Protein AF-A0A5B0RLS2-F1 (afdb_monomer_lite)

Radius of gyration: 31.93 Å; chains: 1; bounding box: 63×78×79 Å

Structure (mmCIF, N/CA/C/O backbone):
data_AF-A0A5B0RLS2-F1
#
_entry.id   AF-A0A5B0RLS2-F1
#
loop_
_atom_site.group_PDB
_atom_site.id
_atom_site.type_symbol
_atom_site.label_atom_id
_atom_site.label_alt_id
_atom_site.label_comp_id
_atom_site.label_asym_id
_atom_site.label_entity_id
_atom_site.label_seq_id
_atom_site.pdbx_PDB_ins_code
_atom_site.Cartn_x
_atom_site.Cartn_y
_atom_site.Cartn_z
_atom_site.occupancy
_atom_site.B_iso_or_equiv
_atom_site.auth_seq_id
_atom_site.auth_comp_id
_atom_site.auth_asym_id
_atom_site.auth_atom_id
_atom_site.pdbx_PDB_model_num
ATOM 1 N N . MET A 1 1 ? 19.636 -31.814 34.841 1.00 56.06 1 MET A N 1
ATOM 2 C CA . MET A 1 1 ? 19.811 -31.221 36.189 1.00 56.06 1 MET A CA 1
ATOM 3 C C . MET A 1 1 ? 19.763 -29.694 36.160 1.00 56.06 1 MET A C 1
ATOM 5 O O . MET A 1 1 ? 18.870 -29.151 36.788 1.00 56.06 1 MET A O 1
ATOM 9 N N . ALA A 1 2 ? 20.611 -28.991 35.394 1.00 68.06 2 ALA A N 1
ATOM 10 C CA . ALA A 1 2 ? 20.604 -27.515 35.347 1.00 68.06 2 ALA A CA 1
ATOM 11 C C . ALA A 1 2 ? 19.268 -26.885 34.881 1.00 68.06 2 ALA A C 1
ATOM 13 O O . ALA A 1 2 ? 18.828 -25.891 35.446 1.00 68.06 2 ALA A O 1
ATOM 14 N N . LEU A 1 3 ? 18.587 -27.494 33.901 1.00 71.38 3 LEU A N 1
ATOM 15 C CA . LEU A 1 3 ? 17.292 -27.003 33.403 1.00 71.38 3 LEU A CA 1
ATOM 16 C C . LEU A 1 3 ? 16.170 -27.108 34.450 1.00 71.38 3 LEU A C 1
ATOM 18 O O . LEU A 1 3 ? 15.401 -26.171 34.611 1.00 71.38 3 LEU A O 1
ATOM 22 N N . LEU A 1 4 ? 16.119 -28.203 35.217 1.00 72.81 4 LEU A N 1
ATOM 23 C CA . LEU A 1 4 ? 15.140 -28.390 36.301 1.00 72.81 4 LEU A CA 1
ATOM 24 C C . LEU A 1 4 ? 15.304 -27.344 37.412 1.00 72.81 4 LEU A C 1
ATOM 26 O O . LEU A 1 4 ? 14.313 -26.806 37.892 1.00 72.81 4 LEU A O 1
ATOM 30 N N . HIS A 1 5 ? 16.546 -27.015 37.779 1.00 75.69 5 HIS A N 1
ATOM 31 C CA . HIS A 1 5 ? 16.817 -25.943 38.740 1.00 75.69 5 HIS A CA 1
ATOM 32 C C . HIS A 1 5 ? 16.380 -24.573 38.211 1.00 75.69 5 HIS A C 1
ATOM 34 O O . HIS A 1 5 ? 15.715 -23.834 38.928 1.00 75.69 5 HIS A O 1
ATOM 40 N N . LYS A 1 6 ? 16.666 -24.276 36.937 1.00 84.50 6 LYS A N 1
ATOM 41 C CA . LYS A 1 6 ? 16.244 -23.026 36.293 1.00 84.50 6 LYS A CA 1
ATOM 42 C C . LYS A 1 6 ? 14.717 -22.868 36.275 1.00 84.50 6 LYS A C 1
ATOM 44 O O . LYS A 1 6 ? 14.213 -21.797 36.597 1.00 84.50 6 LYS A O 1
ATOM 49 N N . HIS A 1 7 ? 13.976 -23.924 35.939 1.00 78.00 7 HIS A N 1
ATOM 50 C CA . HIS A 1 7 ? 12.509 -23.888 35.951 1.00 78.00 7 HIS A CA 1
ATOM 51 C C . HIS A 1 7 ? 11.932 -23.747 37.368 1.00 78.00 7 HIS A C 1
ATOM 53 O O . HIS A 1 7 ? 10.972 -23.006 37.561 1.00 78.00 7 HIS A O 1
ATOM 59 N N . ALA A 1 8 ? 12.537 -24.392 38.371 1.00 84.12 8 ALA A N 1
ATOM 60 C CA . ALA A 1 8 ? 12.136 -24.239 39.771 1.00 84.12 8 ALA A CA 1
ATOM 61 C C . ALA A 1 8 ? 12.337 -22.800 40.287 1.00 84.12 8 ALA A C 1
ATOM 63 O O . ALA A 1 8 ? 11.484 -22.268 40.996 1.00 84.12 8 ALA A O 1
ATOM 64 N N . GLU A 1 9 ? 13.440 -22.149 39.908 1.00 85.88 9 GLU A N 1
ATOM 65 C CA . GLU A 1 9 ? 13.696 -20.739 40.231 1.00 85.88 9 GLU A CA 1
ATOM 66 C C . GLU A 1 9 ? 12.676 -19.809 39.567 1.00 85.88 9 GLU A C 1
ATOM 68 O O . GLU A 1 9 ? 12.111 -18.940 40.231 1.00 85.88 9 GLU A O 1
ATOM 73 N N . GLN A 1 10 ? 12.365 -20.038 38.288 1.00 87.75 10 GLN A N 1
ATOM 74 C CA . GLN A 1 10 ? 11.331 -19.284 37.576 1.00 87.75 10 GLN A CA 1
ATOM 75 C C . GLN A 1 10 ? 9.961 -19.424 38.251 1.00 87.75 10 GLN A C 1
ATOM 77 O O . GLN A 1 10 ? 9.292 -18.422 38.503 1.00 87.75 10 GLN A O 1
ATOM 82 N N . LEU A 1 11 ? 9.567 -20.643 38.627 1.00 87.69 11 LEU A N 1
ATOM 83 C CA . LEU A 1 11 ? 8.297 -20.886 39.311 1.00 87.69 11 LEU A CA 1
ATOM 84 C C . LEU A 1 11 ? 8.216 -20.132 40.650 1.00 87.69 11 LEU A C 1
ATOM 86 O O . LEU A 1 11 ? 7.180 -19.553 40.966 1.00 87.69 11 LEU A O 1
ATOM 90 N N . ARG A 1 12 ? 9.318 -20.070 41.413 1.00 89.94 12 ARG A N 1
ATOM 91 C CA . ARG A 1 12 ? 9.384 -19.273 42.652 1.00 89.94 12 ARG A CA 1
ATOM 92 C C . ARG A 1 12 ? 9.185 -17.788 42.392 1.00 89.94 12 ARG A C 1
ATOM 94 O O . ARG A 1 12 ? 8.375 -17.171 43.073 1.00 89.94 12 ARG A O 1
ATOM 101 N N . THR A 1 13 ? 9.862 -17.234 41.387 1.00 92.19 13 THR A N 1
ATOM 102 C CA . THR A 1 13 ? 9.702 -15.809 41.051 1.00 92.19 13 THR A CA 1
ATOM 103 C C . THR A 1 13 ? 8.268 -15.466 40.639 1.00 92.19 13 THR A C 1
ATOM 105 O O . THR A 1 13 ? 7.732 -14.439 41.054 1.00 92.19 13 THR A O 1
ATOM 108 N N . VAL A 1 14 ? 7.606 -16.350 39.885 1.00 90.12 14 VAL A N 1
ATOM 109 C CA . VAL A 1 14 ? 6.196 -16.179 39.503 1.00 90.12 14 VAL A CA 1
ATOM 110 C C . VAL A 1 14 ? 5.280 -16.268 40.728 1.00 90.12 14 VAL A C 1
ATOM 112 O O . VAL A 1 14 ? 4.397 -15.427 40.883 1.00 90.12 14 VAL A O 1
ATOM 115 N N . LEU A 1 15 ? 5.517 -17.221 41.636 1.00 90.94 15 LEU A N 1
ATOM 116 C CA . LEU A 1 15 ? 4.743 -17.371 42.874 1.00 90.94 15 LEU A CA 1
ATOM 117 C C . LEU A 1 15 ? 4.870 -16.147 43.800 1.00 90.94 15 LEU A C 1
ATOM 119 O O . LEU A 1 15 ? 3.885 -15.702 44.391 1.00 90.94 15 LEU A O 1
ATOM 123 N N . GLU A 1 16 ? 6.070 -15.583 43.929 1.00 91.69 16 GLU A N 1
ATOM 124 C CA . GLU A 1 16 ? 6.300 -14.363 44.711 1.00 91.69 16 GLU A CA 1
ATOM 125 C C . GLU A 1 16 ? 5.541 -13.170 44.117 1.00 91.69 16 GLU A C 1
ATOM 127 O O . GLU A 1 16 ? 4.894 -12.416 44.850 1.00 91.69 16 GLU A O 1
ATOM 132 N N . SER A 1 17 ? 5.554 -13.038 42.786 1.00 91.44 17 SER A N 1
ATOM 133 C CA . SER A 1 17 ? 4.773 -12.024 42.071 1.00 91.44 17 SER A CA 1
ATOM 134 C C . SER A 1 17 ? 3.268 -12.203 42.298 1.00 91.44 17 SER A C 1
ATOM 136 O O . SER A 1 17 ? 2.591 -11.245 42.677 1.00 91.44 17 SER A O 1
ATOM 138 N N . TYR A 1 18 ? 2.756 -13.433 42.167 1.00 90.19 18 TYR A N 1
ATOM 139 C CA . TYR A 1 18 ? 1.360 -13.771 42.462 1.00 90.19 18 TYR A CA 1
ATOM 140 C C . TYR A 1 18 ? 0.981 -13.369 43.891 1.00 90.19 18 TYR A C 1
ATOM 142 O O . TYR A 1 18 ? 0.027 -12.626 44.101 1.00 90.19 18 TYR A O 1
ATOM 150 N N . THR A 1 19 ? 1.779 -13.779 44.878 1.00 90.62 19 THR A N 1
ATOM 151 C CA . THR A 1 19 ? 1.515 -13.493 46.295 1.00 90.62 19 THR A CA 1
ATOM 152 C C . THR A 1 19 ? 1.468 -11.989 46.557 1.00 90.62 19 THR A C 1
ATOM 154 O O . THR A 1 19 ? 0.579 -11.502 47.255 1.00 90.62 19 THR A O 1
ATOM 157 N N . LYS A 1 20 ? 2.385 -11.226 45.951 1.00 92.25 20 LYS A N 1
ATOM 158 C CA . LYS A 1 20 ? 2.397 -9.763 46.040 1.00 92.25 20 LYS A CA 1
ATOM 159 C C . LYS A 1 20 ? 1.120 -9.146 45.463 1.00 92.25 20 LYS A C 1
ATOM 161 O O . LYS A 1 20 ? 0.576 -8.221 46.065 1.00 92.25 20 LYS A O 1
ATOM 166 N N . GLN A 1 21 ? 0.644 -9.641 44.322 1.00 89.50 21 GLN A N 1
ATOM 167 C CA . GLN A 1 21 ? -0.586 -9.152 43.697 1.00 89.50 21 GLN A CA 1
ATOM 168 C C . GLN A 1 21 ? -1.829 -9.502 44.520 1.00 89.50 21 GLN A C 1
ATOM 170 O O . GLN A 1 21 ? -2.661 -8.626 44.738 1.00 89.50 21 GLN A O 1
ATOM 175 N N . VAL A 1 22 ? -1.920 -10.723 45.056 1.00 88.88 22 VAL A N 1
ATOM 176 C CA . VAL A 1 22 ? -3.026 -11.140 45.935 1.00 88.88 22 VAL A CA 1
ATOM 177 C C . VAL A 1 22 ? -3.095 -10.273 47.188 1.00 88.88 22 VAL A C 1
ATOM 179 O O . VAL A 1 22 ? -4.166 -9.796 47.549 1.00 88.88 22 VAL A O 1
ATOM 182 N N . LEU A 1 23 ? -1.959 -10.010 47.838 1.00 90.06 23 LEU A N 1
ATOM 183 C CA . LEU A 1 23 ? -1.926 -9.150 49.023 1.00 90.06 23 LEU A CA 1
ATOM 184 C C . LEU A 1 23 ? -2.357 -7.715 48.711 1.00 90.06 23 LEU A C 1
ATOM 186 O O . LEU A 1 23 ? -3.069 -7.107 49.507 1.00 90.06 23 LEU A O 1
ATOM 190 N N . LYS A 1 24 ? -1.955 -7.187 47.549 1.00 91.50 24 LYS A N 1
ATOM 191 C CA . LYS A 1 24 ? -2.406 -5.872 47.088 1.00 91.50 24 LYS A CA 1
ATOM 192 C C . LYS A 1 24 ? -3.919 -5.862 46.849 1.00 91.50 24 LYS A C 1
ATOM 194 O O . LYS A 1 24 ? -4.599 -4.974 47.341 1.00 91.50 24 LYS A O 1
ATOM 199 N N . TYR A 1 25 ? -4.446 -6.885 46.182 1.00 86.31 25 TYR A N 1
ATOM 200 C CA . TYR A 1 25 ? -5.879 -7.027 45.931 1.00 86.31 25 TYR A CA 1
ATOM 201 C C . TYR A 1 25 ? -6.699 -7.079 47.226 1.00 86.31 25 TYR A C 1
ATOM 203 O O . TYR A 1 25 ? -7.691 -6.373 47.350 1.00 86.31 25 TYR A O 1
ATOM 211 N N . ILE A 1 26 ? -6.259 -7.858 48.219 1.00 88.50 26 ILE A N 1
ATOM 212 C CA . ILE A 1 26 ? -6.919 -7.940 49.534 1.00 88.50 26 ILE A CA 1
ATOM 213 C C . ILE A 1 26 ? -6.943 -6.575 50.234 1.00 88.50 26 ILE A C 1
ATOM 215 O O . ILE A 1 26 ? -7.921 -6.244 50.903 1.00 88.50 26 ILE A O 1
ATOM 219 N N . ALA A 1 27 ? -5.868 -5.795 50.100 1.00 91.31 27 ALA A N 1
ATOM 220 C CA . ALA A 1 27 ? -5.788 -4.458 50.676 1.00 91.31 27 ALA A CA 1
ATOM 221 C C . ALA A 1 27 ? -6.727 -3.465 49.969 1.00 91.31 27 ALA A C 1
ATOM 223 O O . ALA A 1 27 ? -7.377 -2.668 50.643 1.00 91.31 27 ALA A O 1
ATOM 224 N N . ASP A 1 28 ? -6.811 -3.539 48.639 1.00 90.31 28 ASP A N 1
ATOM 225 C CA . ASP A 1 28 ? -7.620 -2.636 47.815 1.00 90.31 28 ASP A CA 1
ATOM 226 C C . ASP A 1 28 ? -9.128 -2.987 47.876 1.00 90.31 28 ASP A C 1
ATOM 228 O O . ASP A 1 28 ? -9.970 -2.089 47.850 1.00 90.31 28 ASP A O 1
ATOM 232 N N . TYR A 1 29 ? -9.482 -4.273 48.032 1.00 83.62 29 TYR A N 1
ATOM 233 C CA . TYR A 1 29 ? -10.864 -4.785 47.995 1.00 83.62 29 TYR A CA 1
ATOM 234 C C . TYR A 1 29 ? -11.210 -5.683 49.203 1.00 83.62 29 TYR A C 1
ATOM 236 O O . TYR A 1 29 ? -11.456 -6.882 49.051 1.00 83.62 29 TYR A O 1
ATOM 244 N N . PRO A 1 30 ? -11.301 -5.130 50.428 1.00 84.62 30 PRO A N 1
ATOM 245 C CA . PRO A 1 30 ? -11.452 -5.920 51.657 1.00 84.62 30 PRO A CA 1
ATOM 246 C C . PRO A 1 30 ? -12.805 -6.642 51.797 1.00 84.62 30 PRO A C 1
ATOM 248 O O . PRO A 1 30 ? -12.951 -7.519 52.646 1.00 84.62 30 PRO A O 1
ATOM 251 N N . THR A 1 31 ? -13.814 -6.259 51.012 1.00 81.81 31 THR A N 1
ATOM 252 C CA . THR A 1 31 ? -15.168 -6.837 51.047 1.00 81.81 31 THR A CA 1
ATOM 253 C C . THR A 1 31 ? -15.398 -7.917 49.993 1.00 81.81 31 THR A C 1
ATOM 255 O O . THR A 1 31 ? -16.423 -8.598 50.047 1.00 81.81 31 THR A O 1
ATOM 258 N N . GLN A 1 32 ? -14.480 -8.072 49.038 1.00 77.81 32 GLN A N 1
ATOM 259 C CA . GLN A 1 32 ? -14.577 -9.077 47.987 1.00 77.81 32 GLN A CA 1
ATOM 260 C C . GLN A 1 32 ? -13.941 -10.395 48.444 1.00 77.81 32 GLN A C 1
ATOM 262 O O . GLN A 1 32 ? -13.052 -10.395 49.302 1.00 77.81 32 GLN A O 1
ATOM 267 N N . PRO A 1 33 ? -14.384 -11.543 47.903 1.00 78.94 33 PRO A N 1
ATOM 268 C CA . PRO A 1 33 ? -13.678 -12.791 48.136 1.00 78.94 33 PRO A CA 1
ATOM 269 C C . PRO A 1 33 ? -12.219 -12.624 47.681 1.00 78.94 33 PRO A C 1
ATOM 271 O O . PRO A 1 33 ? -11.946 -12.098 46.605 1.00 78.94 33 PRO A O 1
ATOM 274 N N . ALA A 1 34 ? -11.273 -13.084 48.504 1.00 79.06 34 ALA A N 1
ATOM 275 C CA . ALA A 1 34 ? -9.839 -12.997 48.229 1.00 79.06 34 ALA A CA 1
ATOM 276 C C . ALA A 1 34 ? -9.273 -14.278 47.585 1.00 79.06 34 ALA A C 1
ATOM 278 O O . ALA A 1 34 ? -9.593 -15.374 48.066 1.00 79.06 34 ALA A O 1
ATOM 279 N N . PRO A 1 35 ? -8.404 -14.175 46.558 1.00 83.56 35 PRO A N 1
ATOM 280 C CA . PRO A 1 35 ? -7.717 -15.338 46.013 1.00 83.56 35 PRO A CA 1
ATOM 281 C C . PRO A 1 35 ? -6.874 -16.019 47.094 1.00 83.56 35 PRO A C 1
ATOM 283 O O . PRO A 1 35 ? -6.329 -15.371 47.993 1.00 83.56 35 PRO A O 1
ATOM 286 N N . ARG A 1 36 ? -6.735 -17.344 47.012 1.00 84.31 36 ARG A N 1
ATOM 287 C CA . ARG A 1 36 ? -5.977 -18.100 48.015 1.00 84.31 36 ARG A CA 1
ATOM 288 C C . ARG A 1 36 ? -4.473 -17.841 47.894 1.00 84.31 36 ARG A C 1
ATOM 290 O O . ARG A 1 36 ? -3.913 -17.854 46.798 1.00 84.31 36 ARG A O 1
ATOM 297 N N . ILE A 1 37 ? -3.801 -17.663 49.026 1.00 87.00 37 ILE A N 1
ATOM 298 C CA . ILE A 1 37 ? -2.337 -17.583 49.090 1.00 87.00 37 ILE A CA 1
ATOM 299 C C . ILE A 1 37 ? -1.785 -19.014 49.132 1.00 87.00 37 ILE A C 1
ATOM 301 O O . ILE A 1 37 ? -2.248 -19.822 49.933 1.00 87.00 37 ILE A O 1
ATOM 305 N N . ILE A 1 38 ? -0.808 -19.326 48.276 1.00 88.19 38 ILE A N 1
ATOM 306 C CA . ILE A 1 38 ? -0.199 -20.660 48.144 1.00 88.19 38 ILE A CA 1
ATOM 307 C C . ILE A 1 38 ? 1.307 -20.556 48.334 1.00 88.19 38 ILE A C 1
ATOM 309 O O . ILE A 1 38 ? 1.933 -19.624 47.828 1.00 88.19 38 ILE A O 1
ATOM 313 N N . GLN A 1 39 ? 1.897 -21.524 49.034 1.00 87.81 39 GLN A N 1
ATOM 314 C CA . GLN A 1 39 ? 3.347 -21.645 49.122 1.00 87.81 39 GLN A CA 1
ATOM 315 C C . GLN A 1 39 ? 3.897 -22.585 48.049 1.00 87.81 39 GLN A C 1
ATOM 317 O O . GLN A 1 39 ? 3.196 -23.418 47.485 1.00 87.81 39 GLN A O 1
ATOM 322 N N . TYR A 1 40 ? 5.196 -22.465 47.780 1.00 86.94 40 TYR A N 1
ATOM 323 C CA . TYR A 1 40 ? 5.863 -23.217 46.718 1.00 86.94 40 TYR A CA 1
ATOM 324 C C . TYR A 1 40 ? 5.729 -24.740 46.870 1.00 86.94 40 TYR A C 1
ATOM 326 O O . TYR A 1 40 ? 5.596 -25.437 45.872 1.00 86.94 40 TYR A O 1
ATOM 334 N N . ALA A 1 41 ? 5.777 -25.253 48.103 1.00 85.88 41 ALA A N 1
ATOM 335 C CA . ALA A 1 41 ? 5.605 -26.681 48.364 1.00 85.88 41 ALA A CA 1
ATOM 336 C C . ALA A 1 41 ? 4.179 -27.136 48.019 1.00 85.88 41 ALA A C 1
ATOM 338 O O . ALA A 1 41 ? 4.013 -28.087 47.263 1.00 85.88 41 ALA A O 1
ATOM 339 N N . ASP A 1 42 ? 3.177 -26.385 48.478 1.00 87.12 42 ASP A N 1
ATOM 340 C CA . ASP A 1 42 ? 1.765 -26.688 48.243 1.00 87.12 42 ASP A CA 1
ATOM 341 C C . ASP A 1 42 ? 1.411 -26.606 46.749 1.00 87.12 42 ASP A C 1
ATOM 343 O O . ASP A 1 42 ? 0.637 -27.417 46.254 1.00 87.12 42 ASP A O 1
ATOM 347 N N . LEU A 1 43 ? 2.022 -25.673 46.003 1.00 87.56 43 LEU A N 1
ATOM 348 C CA . LEU A 1 43 ? 1.822 -25.523 44.556 1.00 87.56 43 LEU A CA 1
ATOM 349 C C . LEU A 1 43 ? 2.182 -26.801 43.781 1.00 87.56 43 LEU A C 1
ATOM 351 O O . LEU A 1 43 ? 1.511 -27.143 42.811 1.00 87.56 43 LEU A O 1
ATOM 355 N N . LEU A 1 44 ? 3.250 -27.491 44.193 1.00 87.50 44 LEU A N 1
ATOM 356 C CA . LEU A 1 44 ? 3.735 -28.705 43.529 1.00 87.50 44 LEU A CA 1
ATOM 357 C C . LEU A 1 44 ? 2.853 -29.926 43.804 1.00 87.50 44 LEU A C 1
ATOM 359 O O . LEU A 1 44 ? 2.904 -30.895 43.050 1.00 87.50 44 LEU A O 1
ATOM 363 N N . GLU A 1 45 ? 2.073 -29.885 44.881 1.00 90.06 45 GLU A N 1
ATOM 364 C CA . GLU A 1 45 ? 1.187 -30.971 45.302 1.00 90.06 45 GLU A CA 1
ATOM 365 C C . GLU A 1 45 ? -0.242 -30.808 44.763 1.00 90.06 45 GLU A C 1
ATOM 367 O O . GLU A 1 45 ? -1.082 -31.691 44.950 1.00 90.06 45 GLU A O 1
ATOM 372 N N . LEU A 1 46 ? -0.530 -29.700 44.072 1.00 89.38 46 LEU A N 1
ATOM 373 C CA . LEU A 1 46 ? -1.862 -29.423 43.553 1.00 89.38 46 LEU A CA 1
ATOM 374 C C . LEU A 1 46 ? -2.255 -30.374 42.419 1.00 89.38 46 LEU A C 1
ATOM 376 O O . LEU A 1 46 ? -1.487 -30.560 41.471 1.00 89.38 46 LEU A O 1
ATOM 380 N N . PRO A 1 47 ? -3.483 -30.920 42.452 1.00 87.94 47 PRO A N 1
ATOM 381 C CA . PRO A 1 47 ? -4.016 -31.651 41.317 1.00 87.94 47 PRO A CA 1
ATOM 382 C C . PRO A 1 47 ? -4.250 -30.702 40.133 1.00 87.94 47 PRO A C 1
ATOM 384 O O . PRO A 1 47 ? -4.474 -29.502 40.309 1.00 87.94 47 PRO A O 1
ATOM 387 N N . SER A 1 48 ? -4.231 -31.249 38.916 1.00 83.94 48 SER A N 1
ATOM 388 C CA . SER A 1 48 ? -4.470 -30.489 37.677 1.00 83.94 48 SER A CA 1
ATOM 389 C C . SER A 1 48 ? -5.838 -29.809 37.643 1.00 83.94 48 SER A C 1
ATOM 391 O O . SER A 1 48 ? -5.978 -28.743 37.056 1.00 83.94 48 SER A O 1
ATOM 393 N N . ASP A 1 49 ? -6.828 -30.414 38.298 1.00 84.62 49 ASP A N 1
ATOM 394 C CA . ASP A 1 49 ? -8.224 -29.967 38.276 1.00 84.62 49 ASP A CA 1
ATOM 395 C C . ASP A 1 49 ? -8.542 -29.007 39.434 1.00 84.62 49 ASP A C 1
ATOM 397 O O . ASP A 1 49 ? -9.705 -28.702 39.703 1.00 84.62 49 ASP A O 1
ATOM 401 N N . ASP A 1 50 ? -7.523 -28.562 40.174 1.00 85.81 50 ASP A N 1
ATOM 402 C CA . ASP A 1 50 ? -7.733 -27.645 41.283 1.00 85.81 50 ASP A CA 1
ATOM 403 C C . ASP A 1 50 ? -8.246 -26.271 40.787 1.00 85.81 50 ASP A C 1
ATOM 405 O O . ASP A 1 50 ? -7.684 -25.714 39.839 1.00 85.81 50 ASP A O 1
ATOM 409 N N . PRO A 1 51 ? -9.258 -25.671 41.451 1.00 81.31 51 PRO A N 1
ATOM 410 C CA . PRO A 1 51 ? -9.814 -24.368 41.083 1.00 81.31 51 PRO A CA 1
ATOM 411 C C . PRO A 1 51 ? -8.808 -23.218 40.976 1.00 81.31 51 PRO A C 1
ATOM 413 O O . PRO A 1 51 ? -9.108 -22.227 40.324 1.00 81.31 51 PRO A O 1
ATOM 416 N N . PHE A 1 52 ? -7.627 -23.315 41.581 1.00 84.25 52 PHE A N 1
ATOM 417 C CA . PHE A 1 52 ? -6.549 -22.336 41.405 1.00 84.25 52 PHE A CA 1
ATOM 418 C C . PHE A 1 52 ? -6.039 -22.222 39.979 1.00 84.25 52 PHE A C 1
ATOM 420 O O . PHE A 1 52 ? -5.601 -21.148 39.581 1.00 84.25 52 PHE A O 1
ATOM 427 N N . TRP A 1 53 ? -6.114 -23.306 39.211 1.00 83.31 53 TRP A N 1
ATOM 428 C CA . TRP A 1 53 ? -5.796 -23.289 37.788 1.00 83.31 53 TRP A CA 1
ATOM 429 C C . TRP A 1 53 ? -6.948 -22.731 36.941 1.00 83.31 53 TRP A C 1
ATOM 431 O O . TRP A 1 53 ? -6.795 -22.568 35.733 1.00 83.31 53 TRP A O 1
ATOM 441 N N . SER A 1 54 ? -8.097 -22.433 37.558 1.00 73.94 54 SER A N 1
ATOM 442 C CA . SER A 1 54 ? -9.273 -21.872 36.897 1.00 73.94 54 SER A CA 1
ATOM 443 C C . SER A 1 54 ? -9.477 -20.401 37.261 1.00 73.94 54 SER A C 1
ATOM 445 O O . SER A 1 54 ? -9.394 -20.007 38.421 1.00 73.94 54 SER A O 1
ATOM 447 N N . ASP A 1 55 ? -9.839 -19.592 36.271 1.00 66.12 55 ASP A N 1
ATOM 448 C CA . ASP A 1 55 ? -10.088 -18.152 36.435 1.00 66.12 55 ASP A CA 1
ATOM 449 C C . ASP A 1 55 ? -11.469 -17.838 37.054 1.00 66.12 55 ASP A C 1
ATOM 451 O O . ASP A 1 55 ? -11.918 -16.695 37.116 1.00 66.12 55 ASP A O 1
ATOM 455 N N . GLY A 1 56 ? -12.184 -18.868 37.525 1.00 62.00 56 GLY A N 1
ATOM 456 C CA . GLY A 1 56 ? -13.565 -18.752 38.005 1.00 62.00 56 GLY A CA 1
ATOM 457 C C . GLY A 1 56 ? -13.729 -17.822 39.210 1.00 62.00 56 GLY A C 1
ATOM 458 O O . GLY A 1 56 ? -14.833 -17.349 39.472 1.00 62.00 56 GLY A O 1
ATOM 459 N N . PHE A 1 57 ? -12.634 -17.521 39.909 1.00 64.00 57 PHE A N 1
ATOM 460 C CA . PHE A 1 57 ? -12.607 -16.627 41.059 1.00 64.00 57 PHE A CA 1
ATOM 461 C C . PHE A 1 57 ? -12.949 -15.167 40.720 1.00 64.00 57 PHE A C 1
ATOM 463 O O . PHE A 1 57 ? -13.553 -14.485 41.542 1.00 64.00 57 PHE A O 1
ATOM 470 N N . PHE A 1 58 ? -12.611 -14.709 39.511 1.00 63.03 58 PHE A N 1
ATOM 471 C CA . PHE A 1 58 ? -12.865 -13.337 39.048 1.00 63.03 58 PHE A CA 1
ATOM 472 C C . PHE A 1 58 ? -14.149 -13.210 38.224 1.00 63.03 58 PHE A C 1
ATOM 474 O O . PHE A 1 58 ? -14.457 -12.148 37.684 1.00 63.03 58 PHE A O 1
ATOM 481 N N . SER A 1 59 ? -14.920 -14.294 38.106 1.00 60.06 59 SER A N 1
ATOM 482 C CA . SER A 1 59 ? -16.249 -14.212 37.519 1.00 60.06 59 SER A CA 1
ATOM 483 C C . SER A 1 59 ? -17.206 -13.629 38.559 1.00 60.06 59 SER A C 1
ATOM 485 O O . SER A 1 59 ? -17.832 -14.361 39.327 1.00 60.06 59 SER A O 1
ATOM 487 N N . ASP A 1 60 ? -17.319 -12.299 38.609 1.00 64.12 60 ASP A N 1
ATOM 488 C CA . ASP A 1 60 ? -18.346 -11.626 39.410 1.00 64.12 60 ASP A CA 1
ATOM 489 C C . ASP A 1 60 ? -19.728 -11.889 38.792 1.00 64.12 60 ASP A C 1
ATOM 491 O O . ASP A 1 60 ? -20.358 -11.042 38.163 1.00 64.12 60 ASP A O 1
ATOM 495 N N . SER A 1 61 ? -20.206 -13.122 38.952 1.00 63.19 61 SER A N 1
ATOM 496 C CA . SER A 1 61 ? -21.423 -13.662 38.338 1.00 63.19 61 SER A CA 1
ATOM 497 C C . SER A 1 61 ? -22.697 -12.895 38.693 1.00 63.19 61 SER A C 1
ATOM 499 O O . SER A 1 61 ? -23.703 -13.076 38.016 1.00 63.19 61 SER A O 1
ATOM 501 N N . ASN A 1 62 ? -22.646 -12.036 39.716 1.00 70.12 62 ASN A N 1
ATOM 502 C CA . ASN A 1 62 ? -23.760 -11.212 40.176 1.00 70.12 62 ASN A CA 1
ATOM 503 C C . ASN A 1 62 ? -23.707 -9.744 39.739 1.00 70.12 62 ASN A C 1
ATOM 505 O O . ASN A 1 62 ? -24.669 -9.014 39.984 1.00 70.12 62 ASN A O 1
ATOM 509 N N . GLU A 1 63 ? -22.626 -9.298 39.107 1.00 78.06 63 GLU A N 1
ATOM 510 C CA . GLU A 1 63 ? -22.524 -7.914 38.657 1.00 78.06 63 GLU A CA 1
ATOM 511 C C . GLU A 1 63 ? -23.448 -7.639 37.467 1.00 78.06 63 GLU A C 1
ATOM 513 O O . GLU A 1 63 ? -23.793 -8.529 36.682 1.00 78.06 63 GLU A O 1
ATOM 518 N N . ALA A 1 64 ? -23.856 -6.377 37.306 1.00 72.56 64 ALA A N 1
ATOM 519 C CA . ALA A 1 64 ? -24.810 -5.994 36.263 1.00 72.56 64 ALA A CA 1
ATOM 520 C C . ALA A 1 64 ? -24.311 -6.371 34.857 1.00 72.56 64 ALA A C 1
ATOM 522 O O . ALA A 1 64 ? -25.083 -6.842 34.030 1.00 72.56 64 ALA A O 1
ATOM 523 N N . TRP A 1 65 ? -23.006 -6.266 34.597 1.00 77.00 65 TRP A N 1
ATOM 524 C CA . TRP A 1 65 ? -22.406 -6.687 33.329 1.00 77.00 65 TRP A CA 1
ATOM 525 C C . TRP A 1 65 ? -22.405 -8.211 33.114 1.00 77.00 65 TRP A C 1
ATOM 527 O O . TRP A 1 65 ? -22.303 -8.657 31.972 1.00 77.00 65 TRP A O 1
ATOM 537 N N . ALA A 1 66 ? -22.548 -9.015 34.172 1.00 76.88 66 ALA A N 1
ATOM 538 C CA . ALA A 1 66 ? -22.569 -10.476 34.116 1.00 76.88 66 ALA A CA 1
ATOM 539 C C . ALA A 1 66 ? -23.990 -11.056 33.998 1.00 76.88 66 ALA A C 1
ATOM 541 O O . ALA A 1 66 ? -24.155 -12.116 33.395 1.00 76.88 66 ALA A O 1
ATOM 542 N N . ILE A 1 67 ? -25.017 -10.355 34.496 1.00 79.50 67 ILE A N 1
ATOM 543 C CA . ILE A 1 67 ? -26.415 -10.829 34.470 1.00 79.50 67 ILE A CA 1
ATOM 544 C C . ILE A 1 67 ? -27.299 -10.025 33.516 1.00 79.50 67 ILE A C 1
ATOM 546 O O . ILE A 1 67 ? -28.099 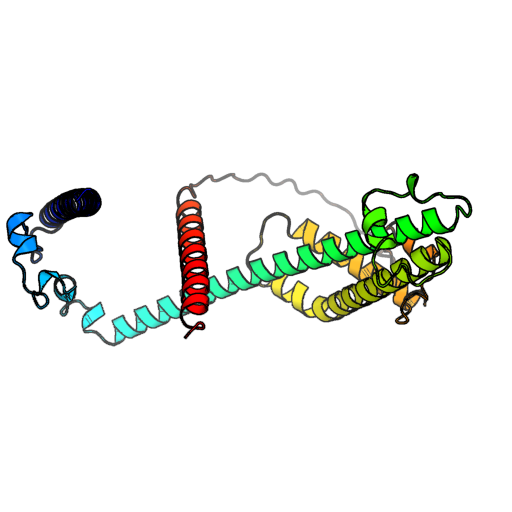-10.613 32.784 1.00 79.50 67 ILE A O 1
ATOM 550 N N . ASP A 1 68 ? -27.220 -8.693 33.544 1.00 88.56 68 ASP A N 1
ATOM 551 C CA . ASP A 1 68 ? -28.160 -7.861 32.800 1.00 88.56 68 ASP A CA 1
ATOM 552 C C . ASP A 1 68 ? -27.859 -7.901 31.298 1.00 88.56 68 ASP A C 1
ATOM 554 O O . ASP A 1 68 ? -26.823 -7.433 30.814 1.00 88.56 68 ASP A O 1
ATOM 558 N N . LEU A 1 69 ? -28.819 -8.433 30.542 1.00 89.12 69 LEU A N 1
ATOM 559 C CA . LEU A 1 69 ? -28.713 -8.577 29.098 1.00 89.12 69 LEU A CA 1
ATOM 560 C C . LEU A 1 69 ? -28.539 -7.220 28.406 1.00 89.12 69 LEU A C 1
ATOM 562 O O . LEU A 1 69 ? -27.812 -7.147 27.415 1.00 89.12 69 LEU A O 1
ATOM 566 N N . THR A 1 70 ? -29.166 -6.148 28.908 1.00 91.69 70 THR A N 1
ATOM 567 C CA . THR A 1 70 ? -29.032 -4.826 28.275 1.00 91.69 70 THR A CA 1
ATOM 568 C C . THR A 1 70 ? -27.630 -4.255 28.452 1.00 91.69 70 THR A C 1
ATOM 570 O O . THR A 1 70 ? -27.037 -3.779 27.482 1.00 91.69 70 THR A O 1
ATOM 573 N N . THR A 1 71 ? -27.046 -4.410 29.641 1.00 90.56 71 THR A N 1
ATOM 574 C CA . THR A 1 71 ? -25.657 -4.042 29.932 1.00 90.56 71 THR A CA 1
ATOM 575 C C . THR A 1 71 ? -24.679 -4.863 29.088 1.00 90.56 71 THR A C 1
ATOM 577 O O . THR A 1 71 ? -23.786 -4.298 28.455 1.00 90.56 71 THR A O 1
ATOM 580 N N . GLN A 1 72 ? -24.879 -6.181 28.975 1.00 87.50 72 GLN A N 1
ATOM 581 C CA . GLN A 1 72 ? -24.056 -7.038 28.111 1.00 87.50 72 GLN A CA 1
ATOM 582 C C . GLN A 1 72 ? -24.123 -6.635 26.636 1.00 87.50 72 GLN A C 1
ATOM 584 O O . GLN A 1 72 ? -23.098 -6.587 25.952 1.00 87.50 72 GLN A O 1
ATOM 589 N N . GLN A 1 73 ? -25.326 -6.357 26.127 1.00 92.56 73 GLN A N 1
ATOM 590 C CA . GLN A 1 73 ? -25.509 -5.884 24.756 1.00 92.56 73 GLN A CA 1
ATOM 591 C C . GLN A 1 73 ? -24.815 -4.537 24.554 1.00 92.56 73 GLN A C 1
ATOM 593 O O . GLN A 1 73 ? -24.085 -4.381 23.577 1.00 92.56 73 GLN A O 1
ATOM 598 N N . GLY A 1 74 ? -24.959 -3.604 25.498 1.00 94.88 74 GLY A N 1
ATOM 599 C CA . GLY A 1 74 ? -24.269 -2.315 25.481 1.00 94.88 74 GLY A CA 1
ATOM 600 C C . GLY A 1 74 ? -22.749 -2.460 25.399 1.00 94.88 74 GLY A C 1
ATOM 601 O O . GLY A 1 74 ? -22.128 -1.869 24.517 1.00 94.88 74 GLY A O 1
ATOM 602 N N . ILE A 1 75 ? -22.154 -3.317 26.237 1.00 92.00 75 ILE A N 1
ATOM 603 C CA . ILE A 1 75 ? -20.711 -3.614 26.216 1.00 92.00 75 ILE A CA 1
ATOM 604 C C . ILE A 1 75 ? -20.288 -4.174 24.854 1.00 92.00 75 ILE A C 1
ATOM 606 O O . ILE A 1 75 ? -19.296 -3.727 24.278 1.00 92.00 75 ILE A O 1
ATOM 610 N N . ARG A 1 76 ? -21.050 -5.126 24.299 1.00 92.19 76 ARG A N 1
ATOM 611 C CA . ARG A 1 76 ? -20.758 -5.709 22.978 1.00 92.19 76 ARG A CA 1
ATOM 612 C C . ARG A 1 76 ? -20.835 -4.667 21.865 1.00 92.19 76 ARG A C 1
ATOM 614 O O . ARG A 1 76 ? -19.966 -4.652 20.995 1.00 92.19 76 ARG A O 1
ATOM 621 N N . HIS A 1 77 ? -21.841 -3.795 21.891 1.00 95.69 77 HIS A N 1
ATOM 622 C CA . HIS A 1 77 ? -21.991 -2.724 20.909 1.00 95.69 77 HIS A CA 1
ATOM 623 C C . HIS A 1 77 ? -20.859 -1.700 21.006 1.00 95.69 77 HIS A C 1
ATOM 625 O O . HIS A 1 77 ? -20.275 -1.355 19.981 1.00 95.69 77 HIS A O 1
ATOM 631 N N . LEU A 1 78 ? -20.489 -1.282 22.218 1.00 96.44 78 LEU A N 1
ATOM 632 C CA . LEU A 1 78 ? -19.362 -0.380 22.449 1.00 96.44 78 LEU A CA 1
ATOM 633 C C . LEU A 1 78 ? -18.045 -1.004 21.972 1.00 96.44 78 LEU A C 1
ATOM 635 O O . LEU A 1 78 ? -17.282 -0.360 21.257 1.00 96.44 78 LEU A O 1
ATOM 639 N N . ALA A 1 79 ? -17.799 -2.278 22.287 1.00 95.19 79 ALA A N 1
ATOM 640 C CA . ALA A 1 79 ? -16.620 -2.995 21.807 1.00 95.19 79 ALA A CA 1
ATOM 641 C C . ALA A 1 79 ? -16.593 -3.098 20.272 1.00 95.19 79 ALA A C 1
ATOM 643 O O . ALA A 1 79 ? -15.544 -2.912 19.658 1.00 95.19 79 ALA A O 1
ATOM 644 N N . CYS A 1 80 ? -17.740 -3.360 19.638 1.00 95.94 80 CYS A N 1
ATOM 645 C CA . CYS A 1 80 ? -17.859 -3.390 18.181 1.00 95.94 80 CYS A CA 1
ATOM 646 C C . CYS A 1 80 ? -17.576 -2.016 17.556 1.00 95.94 80 CYS A C 1
ATOM 648 O O . CYS A 1 80 ? -16.847 -1.941 16.569 1.00 95.94 80 CYS A O 1
ATOM 650 N N . MET A 1 81 ? -18.099 -0.940 18.147 1.00 97.00 81 MET A N 1
ATOM 651 C CA . MET A 1 81 ? -17.838 0.434 17.717 1.00 97.00 81 MET A CA 1
ATOM 652 C C . MET A 1 81 ? -16.351 0.787 17.841 1.00 97.00 81 MET A C 1
ATOM 654 O O . MET A 1 81 ? -15.759 1.286 16.888 1.00 97.00 81 MET A O 1
ATOM 658 N N . ASN A 1 82 ? -15.721 0.461 18.973 1.00 96.31 82 ASN A N 1
ATOM 659 C CA . ASN A 1 82 ? -14.293 0.704 19.186 1.00 96.31 82 ASN A CA 1
ATOM 660 C C . ASN A 1 82 ? -13.428 -0.045 18.168 1.00 96.31 82 ASN A C 1
ATOM 662 O O . ASN A 1 82 ? -12.491 0.533 17.625 1.00 96.31 82 ASN A O 1
ATOM 666 N N . ARG A 1 83 ? -13.775 -1.300 17.852 1.00 96.00 83 ARG A N 1
ATOM 667 C CA . ARG A 1 83 ? -13.109 -2.061 16.785 1.00 96.00 83 ARG A CA 1
ATOM 668 C C . ARG A 1 83 ? -13.305 -1.426 15.411 1.00 96.00 83 ARG A C 1
ATOM 670 O O . ARG A 1 83 ? -12.353 -1.371 14.649 1.00 96.00 83 ARG A O 1
ATOM 677 N N . GLY A 1 84 ? -14.502 -0.925 15.105 1.00 96.75 84 GLY A N 1
ATOM 678 C CA . GLY A 1 84 ? -14.753 -0.204 13.855 1.00 96.75 84 GLY A CA 1
ATOM 679 C C . GLY A 1 84 ? -13.885 1.051 13.726 1.00 96.75 84 GLY A C 1
ATOM 680 O O . GLY A 1 84 ? -13.276 1.276 12.685 1.00 96.75 84 GLY A O 1
ATOM 681 N N . ASN A 1 85 ? -13.758 1.824 14.806 1.00 94.88 85 ASN A N 1
ATOM 682 C CA . ASN A 1 85 ? -12.895 3.006 14.840 1.00 94.88 85 ASN A CA 1
ATOM 683 C C . ASN A 1 85 ? -11.412 2.650 14.671 1.00 94.88 85 ASN A C 1
ATOM 685 O O . ASN A 1 85 ? -10.679 3.357 13.984 1.00 94.88 85 ASN A O 1
ATOM 689 N N . GLU A 1 86 ? -10.968 1.560 15.292 1.00 95.12 86 GLU A N 1
ATOM 690 C CA . GLU A 1 86 ? -9.612 1.042 15.121 1.00 95.12 86 GLU A CA 1
ATOM 691 C C . GLU A 1 86 ? -9.352 0.590 13.678 1.00 95.12 86 GLU A C 1
ATOM 693 O O . GLU A 1 86 ? -8.330 0.940 13.094 1.00 95.12 86 GLU A O 1
ATOM 698 N N . GLU A 1 87 ? -10.302 -0.107 13.057 1.00 96.06 87 GLU A N 1
ATOM 699 C CA . GLU A 1 87 ? -10.175 -0.548 11.668 1.00 96.06 87 GLU A CA 1
ATOM 700 C C . GLU A 1 87 ? -10.076 0.636 10.696 1.00 96.06 87 GLU A C 1
ATOM 702 O O . GLU A 1 87 ? -9.245 0.631 9.792 1.00 96.06 87 GLU A O 1
ATOM 707 N N . ILE A 1 88 ? -10.844 1.706 10.926 1.00 95.06 88 ILE A N 1
ATOM 708 C CA . ILE A 1 88 ? -10.731 2.950 10.149 1.00 95.06 88 ILE A CA 1
ATOM 709 C C . ILE A 1 88 ? -9.316 3.539 10.256 1.00 95.06 88 ILE A C 1
ATOM 711 O O . ILE A 1 88 ? -8.744 3.958 9.246 1.00 95.06 88 ILE A O 1
ATOM 715 N N . ARG A 1 89 ? -8.718 3.554 11.456 1.00 93.88 89 ARG A N 1
ATOM 716 C CA . ARG A 1 89 ? -7.334 4.028 11.641 1.00 93.88 89 ARG A CA 1
ATOM 717 C C . ARG A 1 89 ? -6.336 3.158 10.880 1.00 93.88 89 ARG A C 1
ATOM 719 O O . ARG A 1 89 ? -5.483 3.698 10.176 1.00 93.88 89 ARG A O 1
ATOM 726 N N . ARG A 1 90 ? -6.482 1.833 10.957 1.00 94.62 90 ARG A N 1
ATOM 727 C CA . ARG A 1 90 ? -5.621 0.866 10.254 1.00 94.62 90 ARG A CA 1
ATOM 728 C C . ARG A 1 90 ? -5.703 1.008 8.742 1.00 94.62 90 ARG A C 1
ATOM 730 O O . ARG A 1 90 ? -4.667 1.070 8.086 1.00 94.62 90 ARG A O 1
ATOM 737 N N . LEU A 1 91 ? -6.908 1.154 8.191 1.00 95.56 91 LEU A N 1
ATOM 738 C CA . LEU A 1 91 ? -7.100 1.445 6.769 1.00 95.56 91 LEU A CA 1
ATOM 739 C C . LEU A 1 91 ? -6.398 2.746 6.364 1.00 95.56 91 LEU A C 1
ATOM 741 O O . LEU A 1 91 ? -5.763 2.805 5.310 1.00 95.56 91 LEU A O 1
ATOM 745 N N . GLY A 1 92 ? -6.446 3.769 7.221 1.00 95.38 92 GLY A N 1
ATOM 746 C CA . GLY A 1 92 ? -5.693 5.006 7.033 1.00 95.38 92 GLY A CA 1
ATOM 747 C C . GLY A 1 92 ? -4.175 4.793 7.005 1.00 95.38 92 GLY A C 1
ATOM 748 O O . GLY A 1 92 ? -3.493 5.383 6.161 1.00 95.38 92 GLY A O 1
ATOM 749 N N . TRP A 1 93 ? -3.630 3.953 7.888 1.00 95.12 93 TRP A N 1
ATOM 750 C CA . TRP A 1 93 ? -2.201 3.608 7.897 1.00 95.12 93 TRP A CA 1
ATOM 751 C C . TRP A 1 93 ? -1.777 2.840 6.651 1.00 95.12 93 TRP A C 1
ATOM 753 O O . TRP A 1 93 ? -0.815 3.239 5.988 1.00 95.12 93 TRP A O 1
ATOM 763 N N . GLU A 1 94 ? -2.507 1.785 6.302 1.00 96.50 94 GLU A N 1
ATOM 764 C CA . GLU A 1 94 ? -2.193 0.957 5.137 1.00 96.50 94 GLU A CA 1
ATOM 765 C C . GLU A 1 94 ? -2.308 1.750 3.836 1.00 96.50 94 GLU A C 1
ATOM 767 O O . GLU A 1 94 ? -1.442 1.644 2.971 1.00 96.50 94 GLU A O 1
ATOM 772 N N . THR A 1 95 ? -3.291 2.647 3.733 1.00 96.56 95 THR A N 1
ATOM 773 C CA . THR A 1 95 ? -3.425 3.568 2.596 1.00 96.56 95 THR A CA 1
ATOM 774 C C . THR A 1 95 ? -2.175 4.424 2.415 1.00 96.56 95 THR A C 1
ATOM 776 O O . THR A 1 95 ? -1.587 4.460 1.333 1.00 96.56 95 THR A O 1
ATOM 779 N N . ARG A 1 96 ? -1.693 5.069 3.485 1.00 96.00 96 ARG A N 1
ATOM 780 C CA . ARG A 1 96 ? -0.481 5.903 3.426 1.00 96.00 96 ARG A CA 1
ATOM 781 C C . ARG A 1 96 ? 0.764 5.077 3.132 1.00 96.00 96 ARG A C 1
ATOM 783 O O . ARG A 1 96 ? 1.639 5.520 2.387 1.00 96.00 96 ARG A O 1
ATOM 790 N N . ARG A 1 97 ? 0.861 3.873 3.698 1.00 96.19 97 ARG A N 1
ATOM 791 C CA . ARG A 1 97 ? 1.952 2.930 3.422 1.00 96.19 97 ARG A CA 1
ATOM 792 C C . ARG A 1 97 ? 1.965 2.523 1.949 1.00 96.19 97 ARG A C 1
ATOM 794 O O . ARG A 1 97 ? 3.026 2.566 1.326 1.00 96.19 97 ARG A O 1
ATOM 801 N N . ALA A 1 98 ? 0.802 2.206 1.388 1.00 96.75 98 ALA A N 1
ATOM 802 C CA . ALA A 1 98 ? 0.628 1.860 -0.013 1.00 96.75 98 ALA A CA 1
ATOM 803 C C . ALA A 1 98 ? 0.998 3.036 -0.929 1.00 96.75 98 ALA A C 1
ATOM 805 O O . ALA A 1 98 ? 1.836 2.866 -1.813 1.00 96.75 98 ALA A O 1
ATOM 806 N N . MET A 1 99 ? 0.486 4.245 -0.664 1.00 97.31 99 MET A N 1
ATOM 807 C CA . MET A 1 99 ? 0.860 5.457 -1.409 1.00 97.31 99 MET A CA 1
ATOM 808 C C . MET A 1 99 ? 2.376 5.684 -1.396 1.00 97.31 99 MET A C 1
ATOM 810 O O . MET A 1 99 ? 2.986 5.835 -2.453 1.00 97.31 99 MET A O 1
ATOM 814 N N . ARG A 1 100 ? 3.013 5.641 -0.215 1.00 97.00 100 ARG A N 1
ATOM 815 C CA . ARG A 1 100 ? 4.473 5.809 -0.081 1.00 97.00 100 ARG A CA 1
ATOM 816 C C . ARG A 1 100 ? 5.244 4.746 -0.855 1.00 97.00 100 ARG A C 1
ATOM 818 O O . ARG A 1 100 ? 6.238 5.069 -1.506 1.00 97.00 100 ARG A O 1
ATOM 825 N N . TRP A 1 101 ? 4.804 3.489 -0.788 1.00 97.75 101 TRP A N 1
ATOM 826 C CA . TRP A 1 101 ? 5.426 2.394 -1.529 1.00 97.75 101 TRP A CA 1
ATOM 827 C C . TRP A 1 101 ? 5.369 2.649 -3.035 1.00 97.75 101 TRP A C 1
ATOM 829 O O . TRP A 1 101 ? 6.410 2.601 -3.695 1.00 97.75 101 TRP A O 1
ATOM 839 N N . VAL A 1 102 ? 4.189 2.986 -3.559 1.00 97.69 102 VAL A N 1
ATOM 840 C CA . VAL A 1 102 ? 3.986 3.262 -4.984 1.00 97.69 102 VAL A CA 1
ATOM 841 C C . VAL A 1 102 ? 4.819 4.460 -5.441 1.00 97.69 102 VAL A C 1
ATOM 843 O O . VAL A 1 102 ? 5.568 4.339 -6.408 1.00 97.69 102 VAL A O 1
ATOM 846 N N . ILE A 1 103 ? 4.776 5.578 -4.711 1.00 97.06 103 ILE A N 1
ATOM 847 C CA . ILE A 1 103 ? 5.540 6.796 -5.027 1.00 97.06 103 ILE A CA 1
ATOM 848 C C . ILE A 1 103 ? 7.040 6.501 -5.080 1.00 97.06 103 ILE A C 1
ATOM 850 O O . ILE A 1 103 ? 7.731 6.864 -6.037 1.00 97.06 103 ILE A O 1
ATOM 854 N N . ASN A 1 104 ? 7.556 5.795 -4.071 1.00 97.38 104 ASN A N 1
ATOM 855 C CA . ASN A 1 104 ? 8.963 5.418 -4.003 1.00 97.38 104 ASN A CA 1
ATOM 856 C C . ASN A 1 104 ? 9.346 4.480 -5.157 1.00 97.38 104 ASN A C 1
ATOM 858 O O . ASN A 1 104 ? 10.396 4.648 -5.782 1.00 97.38 104 ASN A O 1
ATOM 862 N N . ARG A 1 105 ? 8.483 3.507 -5.467 1.00 96.38 105 ARG A N 1
ATOM 863 C CA . ARG A 1 105 ? 8.688 2.549 -6.553 1.00 96.38 105 ARG A CA 1
ATOM 864 C C . ARG A 1 105 ? 8.696 3.240 -7.917 1.00 96.38 105 ARG A C 1
ATOM 866 O O . ARG A 1 105 ? 9.611 2.972 -8.697 1.00 96.38 105 ARG A O 1
ATOM 873 N N . HIS A 1 106 ? 7.761 4.157 -8.162 1.00 95.06 106 HIS A N 1
ATOM 874 C CA . HIS A 1 106 ? 7.702 5.008 -9.350 1.00 95.06 106 HIS A CA 1
ATOM 875 C C . HIS A 1 106 ? 9.010 5.790 -9.527 1.00 95.06 106 HIS A C 1
ATOM 877 O O . HIS A 1 106 ? 9.658 5.693 -10.569 1.00 95.06 106 HIS A O 1
ATOM 883 N N . ASN A 1 107 ? 9.458 6.496 -8.483 1.00 94.00 107 ASN A N 1
ATOM 884 C CA . ASN A 1 107 ? 10.673 7.315 -8.525 1.00 94.00 107 ASN A CA 1
ATOM 885 C C . ASN A 1 107 ? 11.936 6.480 -8.772 1.00 94.00 107 ASN A C 1
ATOM 887 O O . ASN A 1 107 ? 12.792 6.867 -9.572 1.00 94.00 107 ASN A O 1
ATOM 891 N N . LYS A 1 108 ? 12.043 5.306 -8.136 1.00 92.75 108 LYS A N 1
ATOM 892 C CA . LYS A 1 108 ? 13.161 4.374 -8.350 1.00 92.75 108 LYS A CA 1
ATOM 893 C C . LYS A 1 108 ? 13.205 3.861 -9.785 1.00 92.75 108 LYS A C 1
ATOM 895 O O . LYS A 1 108 ? 14.272 3.852 -10.391 1.00 92.75 108 LYS A O 1
ATOM 900 N N . LEU A 1 109 ? 12.063 3.440 -10.329 1.00 91.62 109 LEU A N 1
ATOM 901 C CA . LEU A 1 109 ? 11.978 2.959 -11.709 1.00 91.62 109 LEU A CA 1
ATOM 902 C C . LEU A 1 109 ? 12.329 4.072 -12.699 1.00 91.62 109 LEU A C 1
ATOM 904 O O . LEU A 1 109 ? 13.230 3.880 -13.512 1.00 91.62 109 LEU A O 1
ATOM 908 N N . LYS A 1 110 ? 11.720 5.255 -12.557 1.00 89.38 110 LYS A N 1
ATOM 909 C CA . LYS A 1 110 ? 12.014 6.442 -13.377 1.00 89.38 110 LYS A CA 1
ATOM 910 C C . LYS A 1 110 ? 13.507 6.787 -13.362 1.00 89.38 110 LYS A C 1
ATOM 912 O O . LYS A 1 110 ? 14.113 6.948 -14.418 1.00 89.38 110 LYS A O 1
ATOM 917 N N . THR A 1 111 ? 14.121 6.827 -12.178 1.00 88.81 111 THR A N 1
ATOM 918 C CA . THR A 1 111 ? 15.558 7.120 -12.015 1.00 88.81 111 THR A CA 1
ATOM 919 C C . THR A 1 111 ? 16.442 6.073 -12.688 1.00 88.81 111 THR A C 1
ATOM 921 O O . THR A 1 111 ? 17.365 6.425 -13.418 1.00 88.81 111 THR A O 1
ATOM 924 N N . ASN A 1 112 ? 16.149 4.785 -12.493 1.00 87.38 112 ASN A N 1
ATOM 925 C CA . ASN A 1 112 ? 16.942 3.708 -13.087 1.00 87.38 112 ASN A CA 1
ATOM 926 C C . ASN A 1 112 ? 16.835 3.689 -14.616 1.00 87.38 112 ASN A C 1
ATOM 928 O O . ASN A 1 112 ? 17.836 3.491 -15.301 1.00 87.38 112 ASN A O 1
ATOM 932 N N . ILE A 1 113 ? 15.636 3.917 -15.156 1.00 86.75 113 ILE A N 1
ATOM 933 C CA . ILE A 1 113 ? 15.421 3.989 -16.603 1.00 86.75 113 ILE A CA 1
ATOM 934 C C . ILE A 1 113 ? 16.169 5.193 -17.196 1.00 86.75 113 ILE A C 1
ATOM 936 O O . ILE A 1 113 ? 16.815 5.056 -18.235 1.00 86.75 113 ILE A O 1
ATOM 940 N N . LYS A 1 114 ? 16.145 6.348 -16.515 1.00 84.56 114 LYS A N 1
ATOM 941 C CA . LYS A 1 114 ? 16.912 7.542 -16.902 1.00 84.56 114 LYS A CA 1
ATOM 942 C C . LYS A 1 114 ? 18.416 7.276 -16.936 1.00 84.56 114 LYS A C 1
ATOM 944 O O . LYS A 1 114 ? 19.068 7.586 -17.926 1.00 84.56 114 LYS A O 1
ATOM 949 N N . LEU A 1 115 ? 18.948 6.634 -15.902 1.00 84.12 115 LEU A N 1
ATOM 950 C CA . LEU A 1 115 ? 20.365 6.289 -15.826 1.00 84.12 115 LEU A CA 1
ATOM 951 C C . LEU A 1 115 ? 20.785 5.332 -16.959 1.00 84.12 115 LEU A C 1
ATOM 953 O O . LEU A 1 115 ? 21.849 5.498 -17.549 1.00 84.12 115 LEU A O 1
ATOM 957 N N . LEU A 1 116 ? 19.942 4.355 -17.314 1.00 81.88 116 LEU A N 1
ATOM 958 C CA . LEU A 1 116 ? 20.207 3.461 -18.451 1.00 81.88 116 LEU A CA 1
ATOM 959 C C . LEU A 1 116 ? 20.184 4.181 -19.797 1.00 81.88 116 LEU A C 1
ATOM 961 O O . LEU A 1 116 ? 20.949 3.821 -20.690 1.00 81.88 116 LEU A O 1
ATOM 965 N N . PHE A 1 117 ? 19.308 5.174 -19.949 1.00 78.50 117 PHE A N 1
ATOM 966 C CA . PHE A 1 117 ? 19.276 6.002 -21.146 1.00 78.50 117 PHE A CA 1
ATOM 967 C C . PHE A 1 117 ? 20.589 6.771 -21.316 1.00 78.50 117 PHE A C 1
ATOM 969 O O . PHE A 1 117 ? 21.215 6.670 -22.368 1.00 78.50 117 PHE A O 1
ATOM 976 N N . GLU A 1 118 ? 21.041 7.459 -20.265 1.00 78.50 118 GLU A N 1
ATOM 977 C CA . GLU A 1 118 ? 22.292 8.229 -20.275 1.00 78.50 118 GLU A CA 1
ATOM 978 C C . GLU A 1 118 ? 23.501 7.343 -20.635 1.00 78.50 118 GLU A C 1
ATOM 980 O O . GLU A 1 118 ? 24.330 7.731 -21.453 1.00 78.50 118 GLU A O 1
ATOM 985 N N . LEU A 1 119 ? 23.547 6.107 -20.127 1.00 76.50 119 LEU A N 1
ATOM 986 C CA . LEU A 1 119 ? 24.604 5.136 -20.443 1.00 76.50 119 LEU A CA 1
ATOM 987 C C . LEU A 1 119 ? 24.524 4.565 -21.868 1.00 76.50 119 LEU A C 1
ATOM 989 O O . LEU A 1 119 ? 25.555 4.290 -22.474 1.00 76.50 119 LEU A O 1
ATOM 993 N N . SER A 1 120 ? 23.321 4.360 -22.416 1.00 65.50 120 SER A N 1
ATOM 994 C CA . SER A 1 120 ? 23.146 3.804 -23.768 1.00 65.50 120 SER A CA 1
ATOM 995 C C . SER A 1 120 ? 23.584 4.769 -24.874 1.00 65.50 120 SER A C 1
ATOM 997 O O . SER A 1 120 ? 23.844 4.319 -25.993 1.00 65.50 120 SER A O 1
ATOM 999 N N . VAL A 1 121 ? 23.631 6.074 -24.596 1.00 60.41 121 VAL A N 1
ATOM 1000 C CA . VAL A 1 121 ? 24.126 7.092 -25.535 1.00 60.41 121 VAL A CA 1
ATOM 1001 C C . VAL A 1 121 ? 25.657 7.023 -25.657 1.00 60.41 121 VAL A C 1
ATOM 1003 O O . VAL A 1 121 ? 26.198 7.229 -26.745 1.00 60.41 121 VAL A O 1
ATOM 1006 N N . ASP A 1 122 ? 26.353 6.619 -24.591 1.00 60.97 122 ASP A N 1
ATOM 1007 C CA . ASP A 1 122 ? 27.808 6.456 -24.559 1.00 60.97 122 ASP A CA 1
ATOM 1008 C C . ASP A 1 122 ? 28.233 5.072 -25.082 1.00 60.97 122 ASP A C 1
ATOM 1010 O O . ASP A 1 122 ? 28.557 4.157 -24.325 1.00 60.97 122 ASP A O 1
ATOM 1014 N N . GLN A 1 123 ? 28.287 4.916 -26.409 1.00 55.72 123 GLN A N 1
ATOM 1015 C CA . GLN A 1 123 ? 28.572 3.656 -27.128 1.00 55.72 123 GLN A CA 1
ATOM 1016 C C . GLN A 1 123 ? 29.917 2.958 -26.794 1.00 55.72 123 GLN A C 1
ATOM 1018 O O . GLN A 1 123 ? 30.177 1.857 -27.283 1.00 55.72 123 GLN A O 1
ATOM 1023 N N . GLN A 1 124 ? 30.780 3.566 -25.973 1.00 57.91 124 GLN A N 1
ATOM 1024 C CA . GLN A 1 124 ? 32.097 3.046 -25.573 1.00 57.91 124 GLN A CA 1
ATOM 1025 C C . GLN A 1 124 ? 32.219 2.691 -24.078 1.00 57.91 124 GLN A C 1
ATOM 1027 O O . GLN A 1 124 ? 33.323 2.390 -23.616 1.00 57.91 124 GLN A O 1
ATOM 1032 N N . THR A 1 125 ? 31.132 2.698 -23.298 1.00 61.22 125 THR A N 1
ATOM 1033 C CA . THR A 1 125 ? 31.209 2.334 -21.872 1.00 61.22 125 THR A CA 1
ATOM 1034 C C . THR A 1 125 ? 31.612 0.866 -21.690 1.00 61.22 125 THR A C 1
ATOM 1036 O O . THR A 1 125 ? 30.928 -0.054 -22.130 1.00 61.22 125 THR A O 1
ATOM 1039 N N . MET A 1 126 ? 32.746 0.625 -21.025 1.00 63.81 126 MET A N 1
ATOM 1040 C CA . MET A 1 126 ? 33.139 -0.719 -20.586 1.00 63.81 126 MET A CA 1
ATOM 1041 C C . MET A 1 126 ? 32.331 -1.129 -19.346 1.00 63.81 126 MET A C 1
ATOM 1043 O O . MET A 1 126 ? 31.917 -0.273 -18.566 1.00 63.81 126 MET A O 1
ATOM 1047 N N . VAL A 1 127 ? 32.149 -2.438 -19.130 1.00 63.72 127 VAL A N 1
ATOM 1048 C CA . VAL A 1 127 ? 31.381 -2.994 -17.992 1.00 63.72 127 VAL A CA 1
ATOM 1049 C C . VAL A 1 127 ? 31.906 -2.497 -16.636 1.00 63.72 127 VAL A C 1
ATOM 1051 O O . VAL A 1 127 ? 31.120 -2.250 -15.722 1.00 63.72 127 VAL A O 1
ATOM 1054 N N . ASP A 1 128 ? 33.215 -2.267 -16.526 1.00 66.12 128 ASP A N 1
ATOM 1055 C CA . ASP A 1 128 ? 33.860 -1.779 -15.302 1.00 66.12 128 ASP A CA 1
ATOM 1056 C C . ASP A 1 128 ? 33.479 -0.327 -14.959 1.00 66.12 128 ASP A C 1
ATOM 1058 O O . ASP A 1 128 ? 33.493 0.058 -13.790 1.00 66.12 128 ASP A O 1
ATOM 1062 N N . ASN A 1 129 ? 33.047 0.463 -15.946 1.00 72.06 129 ASN A N 1
ATOM 1063 C CA . ASN A 1 129 ? 32.601 1.849 -15.760 1.00 72.06 129 ASN A CA 1
ATOM 1064 C C . ASN A 1 129 ? 31.098 1.958 -15.456 1.00 72.06 129 ASN A C 1
ATOM 1066 O O . ASN A 1 129 ? 30.579 3.059 -15.287 1.00 72.06 129 ASN A O 1
ATOM 1070 N N . LEU A 1 130 ? 30.386 0.830 -15.394 1.00 74.44 130 LEU A N 1
ATOM 1071 C CA . LEU A 1 130 ? 28.957 0.812 -15.118 1.00 74.44 130 LEU A CA 1
ATOM 1072 C C . LEU A 1 130 ? 28.692 1.087 -13.626 1.00 74.44 130 LEU A C 1
ATOM 1074 O O . LEU A 1 130 ? 29.419 0.546 -12.782 1.00 74.44 130 LEU A O 1
ATOM 1078 N N . PRO A 1 131 ? 27.638 1.850 -13.274 1.00 78.50 131 PRO A N 1
ATOM 1079 C CA . PRO A 1 131 ? 27.216 2.024 -11.888 1.00 78.50 131 PRO A CA 1
ATOM 1080 C C . PRO A 1 131 ? 27.023 0.684 -11.173 1.00 78.50 131 PRO A C 1
ATOM 1082 O O . PRO A 1 131 ? 26.499 -0.270 -11.755 1.00 78.50 131 PRO A O 1
ATOM 1085 N N . GLU A 1 132 ? 27.418 0.616 -9.898 1.00 78.38 132 GLU A N 1
ATOM 1086 C CA . GLU A 1 132 ? 27.422 -0.626 -9.107 1.00 78.38 132 GLU A CA 1
ATOM 1087 C C . GLU A 1 132 ? 26.071 -1.349 -9.118 1.00 78.38 132 GLU A C 1
ATOM 1089 O O . GLU A 1 132 ? 26.029 -2.573 -9.185 1.00 78.38 132 GLU A O 1
ATOM 1094 N N . LEU A 1 133 ? 24.970 -0.594 -9.144 1.00 74.62 133 LEU A N 1
ATOM 1095 C CA . LEU A 1 133 ? 23.605 -1.119 -9.163 1.00 74.62 133 LEU A CA 1
ATOM 1096 C C . LEU A 1 133 ? 23.276 -1.936 -10.428 1.00 74.62 133 LEU A C 1
ATOM 1098 O O . LEU A 1 133 ? 22.455 -2.849 -10.379 1.00 74.62 133 LEU A O 1
ATOM 1102 N N . LEU A 1 134 ? 23.911 -1.633 -11.563 1.00 75.69 134 LEU A N 1
ATOM 1103 C CA . LEU A 1 134 ? 23.623 -2.286 -12.841 1.00 75.69 134 LEU A CA 1
ATOM 1104 C C . LEU A 1 134 ? 24.549 -3.467 -13.147 1.00 75.69 134 LEU A C 1
ATOM 1106 O O . LEU A 1 134 ? 24.172 -4.332 -13.940 1.00 75.69 134 LEU A O 1
ATOM 1110 N N . ARG A 1 135 ? 25.735 -3.544 -12.525 1.00 79.25 135 ARG A N 1
ATOM 1111 C CA . ARG A 1 135 ? 26.707 -4.627 -12.780 1.00 79.25 135 ARG A CA 1
ATOM 1112 C C . ARG A 1 135 ? 26.118 -6.025 -12.515 1.00 79.25 135 ARG A C 1
ATOM 1114 O O . ARG A 1 135 ? 26.253 -6.880 -13.392 1.00 79.25 135 ARG A O 1
ATOM 1121 N N . PRO A 1 136 ? 25.403 -6.277 -11.395 1.00 82.75 136 PRO A N 1
ATOM 1122 C CA . PRO A 1 136 ? 24.760 -7.571 -11.155 1.00 82.75 136 PRO A CA 1
ATOM 1123 C C . PRO A 1 136 ? 23.636 -7.866 -12.154 1.00 82.75 136 PRO A C 1
ATOM 1125 O O . PRO A 1 136 ? 23.420 -9.015 -12.528 1.00 82.75 136 PRO A O 1
ATOM 1128 N N . LEU A 1 137 ? 22.930 -6.826 -12.605 1.00 79.94 137 LEU A N 1
ATOM 1129 C CA . LEU A 1 137 ? 21.770 -6.949 -13.483 1.00 79.94 137 LEU A CA 1
ATOM 1130 C C . LEU A 1 137 ? 22.179 -7.296 -14.924 1.00 79.94 137 LEU A C 1
ATOM 1132 O O . LEU A 1 137 ? 21.592 -8.177 -15.548 1.00 79.94 137 LEU A O 1
ATOM 1136 N N . VAL A 1 138 ? 23.235 -6.653 -15.433 1.00 80.62 138 VAL A N 1
ATOM 1137 C CA . VAL A 1 138 ? 23.842 -6.961 -16.741 1.00 80.62 138 VAL A CA 1
ATOM 1138 C C . VAL A 1 138 ? 24.519 -8.336 -16.734 1.00 80.62 138 VAL A C 1
ATOM 1140 O O . VAL A 1 138 ? 24.553 -9.013 -17.762 1.00 80.62 138 VAL A O 1
ATOM 1143 N N . GLY A 1 139 ? 25.036 -8.761 -15.578 1.00 78.12 139 GLY A N 1
ATOM 1144 C CA . GLY A 1 139 ? 25.607 -10.091 -15.358 1.00 78.12 139 GLY A CA 1
ATOM 1145 C C . GLY A 1 139 ? 24.578 -11.206 -15.147 1.00 78.12 139 GLY A C 1
ATOM 1146 O O . GLY A 1 139 ? 24.971 -12.350 -14.926 1.00 78.12 139 GLY A O 1
ATOM 1147 N N . HIS A 1 140 ? 23.275 -10.911 -15.198 1.00 84.56 140 HIS A N 1
ATOM 1148 C CA . HIS A 1 140 ? 22.241 -11.902 -14.918 1.00 84.56 140 HIS A CA 1
ATOM 1149 C C . HIS A 1 140 ? 22.180 -12.986 -16.017 1.00 84.56 140 HIS A C 1
ATOM 1151 O O . HIS A 1 140 ? 22.171 -12.637 -17.201 1.00 84.56 140 HIS A O 1
ATOM 1157 N N . PRO A 1 141 ? 22.051 -14.288 -15.681 1.00 81.25 141 PRO A N 1
ATOM 1158 C CA . PRO A 1 141 ? 22.062 -15.387 -16.657 1.00 81.25 141 PRO A CA 1
ATOM 1159 C C . PRO A 1 141 ? 21.098 -15.216 -17.842 1.00 81.25 141 PRO A C 1
ATOM 1161 O O . PRO A 1 141 ? 21.470 -15.484 -18.980 1.00 81.25 141 PRO A O 1
ATOM 1164 N N . TYR A 1 142 ? 19.885 -14.706 -17.596 1.00 78.31 142 TYR A N 1
ATOM 1165 C CA . TYR A 1 142 ? 18.888 -14.443 -18.650 1.00 78.31 142 TYR A CA 1
ATOM 1166 C C . TYR A 1 142 ? 19.211 -13.235 -19.545 1.00 78.31 142 TYR A C 1
ATOM 1168 O O . TYR A 1 142 ? 18.678 -13.135 -20.644 1.00 78.31 142 TYR A O 1
ATOM 1176 N N . VAL A 1 143 ? 20.079 -12.324 -19.099 1.00 80.75 143 VAL A N 1
ATOM 1177 C CA . VAL A 1 143 ? 20.495 -11.128 -19.853 1.00 80.75 143 VAL A CA 1
ATOM 1178 C C . VAL A 1 143 ? 21.791 -11.400 -20.624 1.00 80.75 143 VAL A C 1
ATOM 1180 O O . VAL A 1 143 ? 21.966 -10.889 -21.731 1.00 80.75 143 VAL A O 1
ATOM 1183 N N . LEU A 1 144 ? 22.666 -12.265 -20.095 1.00 77.44 144 LEU A N 1
ATOM 1184 C CA . LEU A 1 144 ? 23.934 -12.679 -20.711 1.00 77.44 144 LEU A CA 1
ATOM 1185 C C . LEU A 1 144 ? 23.781 -13.386 -22.064 1.00 77.44 144 LEU A C 1
ATOM 1187 O O . LEU A 1 144 ? 24.744 -13.418 -22.829 1.00 77.44 144 LEU A O 1
ATOM 1191 N N . ALA A 1 145 ? 22.592 -13.913 -22.371 1.00 75.75 145 ALA A N 1
ATOM 1192 C CA . ALA A 1 145 ? 22.273 -14.478 -23.681 1.00 75.75 145 ALA A CA 1
ATOM 1193 C C . ALA A 1 145 ? 22.425 -13.455 -24.829 1.00 75.75 145 ALA A C 1
ATOM 1195 O O . ALA A 1 145 ? 22.584 -13.853 -25.981 1.00 75.75 145 ALA A O 1
ATOM 1196 N N . ASN A 1 146 ? 22.419 -12.151 -24.523 1.00 71.81 146 ASN A N 1
ATOM 1197 C CA . ASN A 1 146 ? 22.606 -11.088 -25.505 1.00 71.81 146 ASN A CA 1
ATOM 1198 C C . ASN A 1 146 ? 24.089 -10.815 -25.812 1.00 71.81 146 ASN A C 1
ATOM 1200 O O . ASN A 1 146 ? 24.942 -10.733 -24.914 1.00 71.81 146 ASN A O 1
ATOM 1204 N N . THR A 1 147 ? 24.377 -10.623 -27.102 1.00 71.31 147 THR A N 1
ATOM 1205 C CA . THR A 1 147 ? 25.728 -10.536 -27.677 1.00 71.31 147 THR A CA 1
ATOM 1206 C C . THR A 1 147 ? 26.495 -9.273 -27.298 1.00 71.31 147 THR A C 1
ATOM 1208 O O . THR A 1 147 ? 27.693 -9.366 -27.035 1.00 71.31 147 THR A O 1
ATOM 1211 N N . SER A 1 148 ? 25.844 -8.106 -27.241 1.00 81.94 148 SER A N 1
ATOM 1212 C CA . SER A 1 148 ? 26.506 -6.836 -26.912 1.00 81.94 148 SER A CA 1
ATOM 1213 C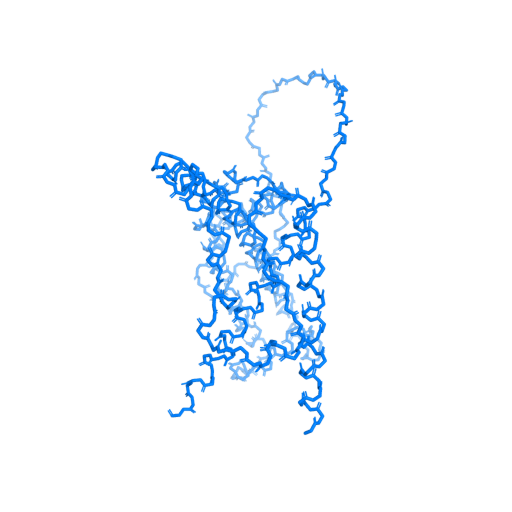 C . SER A 1 148 ? 26.045 -6.257 -25.571 1.00 81.94 148 SER A C 1
ATOM 1215 O O . SER A 1 148 ? 24.947 -6.540 -25.094 1.00 81.94 148 SER A O 1
ATOM 1217 N N . LEU A 1 149 ? 26.881 -5.415 -24.950 1.00 81.19 149 LEU A N 1
ATOM 1218 C CA . LEU A 1 149 ? 26.490 -4.665 -23.750 1.00 81.19 149 LEU A CA 1
ATOM 1219 C C . LEU A 1 149 ? 25.281 -3.758 -24.030 1.00 81.19 149 LEU A C 1
ATOM 1221 O O . LEU A 1 149 ? 24.401 -3.650 -23.184 1.00 81.19 149 LEU A O 1
ATOM 1225 N N . SER A 1 150 ? 25.208 -3.171 -25.227 1.00 81.44 150 SER A N 1
ATOM 1226 C CA . SER A 1 150 ? 24.073 -2.347 -25.650 1.00 81.44 150 SER A CA 1
ATOM 1227 C C . SER A 1 150 ? 22.768 -3.150 -25.652 1.00 81.44 150 SER A C 1
ATOM 1229 O O . SER A 1 150 ? 21.800 -2.729 -25.023 1.00 81.44 150 SER A O 1
ATOM 1231 N N . ASP A 1 151 ? 22.770 -4.357 -26.227 1.00 82.69 151 ASP A N 1
ATOM 1232 C CA . ASP A 1 151 ? 21.593 -5.240 -26.237 1.00 82.69 151 ASP A CA 1
ATOM 1233 C C . ASP A 1 151 ? 21.157 -5.610 -24.812 1.00 82.69 151 ASP A C 1
ATOM 1235 O O . ASP A 1 151 ? 19.971 -5.607 -24.489 1.00 82.69 151 ASP A O 1
ATOM 1239 N N . ARG A 1 152 ? 22.121 -5.868 -23.917 1.00 85.75 152 ARG A N 1
ATOM 1240 C CA . ARG A 1 152 ? 21.844 -6.162 -22.500 1.00 85.75 152 ARG A CA 1
ATOM 1241 C C . ARG A 1 152 ? 21.181 -4.984 -21.795 1.00 85.75 152 ARG A C 1
ATOM 1243 O O . ARG A 1 152 ? 20.215 -5.185 -21.060 1.00 85.75 152 ARG A O 1
ATOM 1250 N N . LEU A 1 153 ? 21.678 -3.768 -22.021 1.00 84.69 153 LEU A N 1
ATOM 1251 C CA . LEU A 1 153 ? 21.099 -2.548 -21.456 1.00 84.69 153 LEU A CA 1
ATOM 1252 C C . LEU A 1 153 ? 19.693 -2.284 -22.011 1.00 84.69 153 LEU A C 1
ATOM 1254 O O . LEU A 1 153 ? 18.812 -1.905 -21.242 1.00 84.69 153 LEU A O 1
ATOM 1258 N N . GLN A 1 154 ? 19.445 -2.560 -23.295 1.00 84.00 154 GLN A N 1
ATOM 1259 C CA . GLN A 1 154 ? 18.113 -2.444 -23.899 1.00 84.00 154 GLN A CA 1
ATOM 1260 C C . GLN A 1 154 ? 17.124 -3.486 -23.354 1.00 84.00 154 GLN A C 1
ATOM 1262 O O . GLN A 1 154 ? 15.974 -3.152 -23.053 1.00 84.00 154 GLN A O 1
ATOM 1267 N N . CYS A 1 155 ? 17.565 -4.728 -23.130 1.00 86.81 155 CYS A N 1
ATOM 1268 C CA . CYS A 1 155 ? 16.749 -5.735 -22.449 1.00 86.81 155 CYS A CA 1
ATOM 1269 C C . CYS A 1 155 ? 16.376 -5.291 -21.032 1.00 86.81 155 CYS A C 1
ATOM 1271 O O . CYS A 1 155 ? 15.205 -5.340 -20.658 1.00 86.81 155 CYS A O 1
ATOM 1273 N N . ILE A 1 156 ? 17.349 -4.810 -20.253 1.00 87.69 156 ILE A N 1
ATOM 1274 C CA . ILE A 1 156 ? 17.096 -4.299 -18.901 1.00 87.69 156 ILE A CA 1
ATOM 1275 C C . ILE A 1 156 ? 16.128 -3.117 -18.941 1.00 87.69 156 ILE A C 1
ATOM 1277 O O . ILE A 1 156 ? 15.172 -3.080 -18.167 1.00 87.69 156 ILE A O 1
ATOM 1281 N N . ARG A 1 157 ? 16.348 -2.160 -19.846 1.00 86.56 157 ARG A N 1
ATOM 1282 C CA . ARG A 1 157 ? 15.467 -1.004 -20.027 1.00 86.56 157 ARG A CA 1
ATOM 1283 C C . ARG A 1 157 ? 14.033 -1.445 -20.311 1.00 86.56 157 ARG A C 1
ATOM 1285 O O . ARG A 1 157 ? 13.111 -0.892 -19.723 1.00 86.56 157 ARG A O 1
ATOM 1292 N N . SER A 1 158 ? 13.850 -2.463 -21.146 1.00 88.44 158 SER A N 1
ATOM 1293 C CA . SER A 1 158 ? 12.528 -3.007 -21.472 1.00 88.44 158 SER A CA 1
ATOM 1294 C C . SER A 1 158 ? 11.831 -3.618 -20.252 1.00 88.44 158 SER A C 1
ATOM 1296 O O . SER A 1 158 ? 10.652 -3.350 -20.038 1.00 88.44 158 SER A O 1
ATOM 1298 N N . ILE A 1 159 ? 12.566 -4.362 -19.415 1.00 90.31 159 ILE A N 1
ATOM 1299 C CA . ILE A 1 159 ? 12.056 -4.948 -18.159 1.00 90.31 159 ILE A CA 1
ATOM 1300 C C . ILE A 1 159 ? 11.687 -3.858 -17.144 1.00 90.31 159 ILE A C 1
ATOM 1302 O O . ILE A 1 159 ? 10.684 -3.949 -16.439 1.00 90.31 159 ILE A O 1
ATOM 1306 N N . LEU A 1 160 ? 12.500 -2.807 -17.039 1.00 90.38 160 LEU A N 1
ATOM 1307 C CA . LEU A 1 160 ? 12.175 -1.695 -16.151 1.00 90.38 160 LEU A CA 1
ATOM 1308 C C . LEU A 1 160 ? 10.983 -0.893 -16.672 1.00 90.38 160 LEU A C 1
ATOM 1310 O O . LEU A 1 160 ? 10.154 -0.483 -15.865 1.00 90.38 160 LEU A O 1
ATOM 1314 N N . HIS A 1 161 ? 10.871 -0.704 -17.991 1.00 90.62 161 HIS A N 1
ATOM 1315 C CA . HIS A 1 161 ? 9.720 -0.042 -18.599 1.00 90.62 161 HIS A CA 1
ATOM 1316 C C . HIS A 1 161 ? 8.432 -0.829 -18.345 1.00 90.62 161 HIS A C 1
ATOM 1318 O O . HIS A 1 161 ? 7.452 -0.228 -17.924 1.00 90.62 161 HIS A O 1
ATOM 1324 N N . SER A 1 162 ? 8.438 -2.162 -18.491 1.00 92.88 162 SER A N 1
ATOM 1325 C CA . SER A 1 162 ? 7.253 -2.974 -18.178 1.00 92.88 162 SER A CA 1
ATOM 1326 C C . SER A 1 162 ? 6.825 -2.822 -16.719 1.00 92.88 162 SER A C 1
ATOM 1328 O O . SER A 1 162 ? 5.660 -2.561 -16.447 1.00 92.88 162 SER A O 1
ATOM 1330 N N . ALA A 1 163 ? 7.774 -2.886 -15.780 1.00 93.94 163 ALA A N 1
ATOM 1331 C CA . ALA A 1 163 ? 7.477 -2.663 -14.366 1.00 93.94 163 ALA A CA 1
ATOM 1332 C C . ALA A 1 163 ? 7.000 -1.227 -14.075 1.00 93.94 163 ALA A C 1
ATOM 1334 O O . ALA A 1 163 ? 6.263 -0.998 -13.120 1.00 93.94 163 ALA A O 1
ATOM 1335 N N . TYR A 1 164 ? 7.443 -0.243 -14.860 1.00 92.88 164 TYR A N 1
ATOM 1336 C CA . TYR A 1 164 ? 7.005 1.143 -14.724 1.00 92.88 164 TYR A CA 1
ATOM 1337 C C . TYR A 1 164 ? 5.577 1.340 -15.235 1.00 92.88 164 TYR A C 1
ATOM 1339 O O . TYR A 1 164 ? 4.802 2.013 -14.562 1.00 92.88 164 TYR A O 1
ATOM 1347 N N . ILE A 1 165 ? 5.209 0.696 -16.349 1.00 92.25 165 ILE A N 1
ATOM 1348 C CA . ILE A 1 165 ? 3.830 0.654 -16.858 1.00 92.25 165 ILE A CA 1
ATOM 1349 C C . ILE A 1 165 ? 2.893 0.088 -15.790 1.00 92.25 165 ILE A C 1
ATOM 1351 O O . ILE A 1 165 ? 1.924 0.749 -15.436 1.00 92.25 165 ILE A O 1
ATOM 1355 N N . GLU A 1 166 ? 3.234 -1.058 -15.192 1.00 95.38 166 GLU A N 1
ATOM 1356 C CA . GLU A 1 166 ? 2.423 -1.671 -14.127 1.00 95.38 166 GLU A CA 1
ATOM 1357 C C . GLU A 1 166 ? 2.183 -0.719 -12.946 1.00 95.38 166 GLU A C 1
ATOM 1359 O O . GLU A 1 166 ? 1.084 -0.657 -12.398 1.00 95.38 166 GLU A O 1
ATOM 1364 N N . ILE A 1 167 ? 3.206 0.047 -12.555 1.00 95.81 167 ILE A N 1
ATOM 1365 C CA . ILE A 1 167 ? 3.088 1.027 -11.473 1.00 95.81 167 ILE A CA 1
ATOM 1366 C C . ILE A 1 167 ? 2.202 2.203 -11.877 1.00 95.81 167 ILE A C 1
ATOM 1368 O O . ILE A 1 167 ? 1.370 2.621 -11.076 1.00 95.81 167 ILE A O 1
ATOM 1372 N N . MET A 1 168 ? 2.338 2.715 -13.100 1.00 93.94 168 MET A N 1
ATOM 1373 C CA . MET A 1 168 ? 1.480 3.793 -13.595 1.00 93.94 168 MET A CA 1
ATOM 1374 C C . MET A 1 168 ? 0.015 3.348 -13.699 1.00 93.94 168 MET A C 1
ATOM 1376 O O . MET A 1 168 ? -0.871 4.085 -13.269 1.00 93.94 168 MET A O 1
ATOM 1380 N N . ASP A 1 169 ? -0.245 2.136 -14.188 1.00 94.19 169 ASP A N 1
ATOM 1381 C CA . ASP A 1 169 ? -1.595 1.571 -14.280 1.00 94.19 169 ASP A CA 1
ATOM 1382 C C . ASP A 1 169 ? -2.221 1.384 -12.894 1.00 94.19 169 ASP A C 1
ATOM 1384 O O . ASP A 1 169 ? -3.381 1.737 -12.668 1.00 94.19 169 ASP A O 1
ATOM 1388 N N . LEU A 1 170 ? -1.440 0.881 -11.935 1.00 96.56 170 LEU A N 1
ATOM 1389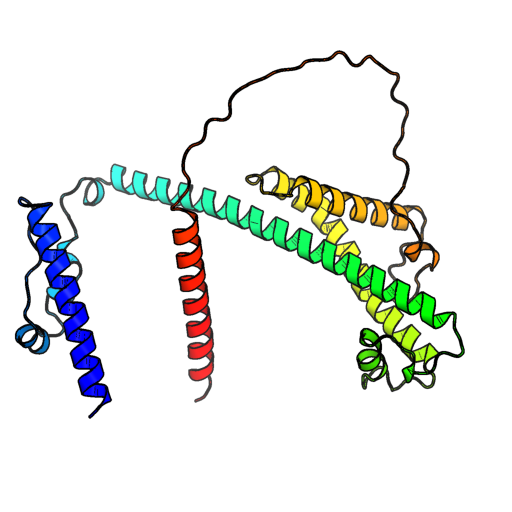 C CA . LEU A 1 170 ? -1.876 0.733 -10.550 1.00 96.56 170 LEU A CA 1
ATOM 1390 C C . LEU A 1 170 ? -2.187 2.094 -9.911 1.00 96.56 170 LEU A C 1
ATOM 1392 O O . LEU A 1 170 ? -3.204 2.227 -9.233 1.00 96.56 170 LEU A O 1
ATOM 1396 N N . GLN A 1 171 ? -1.370 3.119 -10.170 1.00 96.25 171 GLN A N 1
ATOM 1397 C CA . GLN A 1 171 ? -1.630 4.489 -9.717 1.00 96.25 171 GLN A CA 1
ATOM 1398 C C . GLN A 1 171 ? -2.935 5.048 -10.276 1.00 96.25 171 GLN A C 1
ATOM 1400 O O . GLN A 1 171 ? -3.745 5.564 -9.509 1.00 96.25 171 GLN A O 1
ATOM 1405 N N . LEU A 1 172 ? -3.167 4.901 -11.582 1.00 94.88 172 LEU A N 1
ATOM 1406 C CA . LEU A 1 172 ? -4.407 5.337 -12.225 1.00 94.88 172 LEU A CA 1
ATOM 1407 C C . LEU A 1 172 ? -5.631 4.594 -11.678 1.00 94.88 172 LEU A C 1
ATOM 1409 O O . LEU A 1 172 ? -6.673 5.203 -11.452 1.00 94.88 172 LEU A O 1
ATOM 1413 N N . GLY A 1 173 ? -5.506 3.285 -11.439 1.00 95.62 173 GLY A N 1
ATOM 1414 C CA . GLY A 1 173 ? -6.583 2.480 -10.868 1.00 95.62 173 GLY A CA 1
ATOM 1415 C C . GLY A 1 173 ? -6.915 2.856 -9.422 1.00 95.62 173 GLY A C 1
ATOM 1416 O O . GLY A 1 173 ? -8.071 2.763 -9.011 1.00 95.62 173 GLY A O 1
ATOM 1417 N N . TRP A 1 174 ? -5.916 3.275 -8.643 1.00 96.56 174 TRP A N 1
ATOM 1418 C CA . TRP A 1 174 ? -6.085 3.600 -7.226 1.00 96.56 174 TRP A CA 1
ATOM 1419 C C . TRP A 1 174 ? -6.490 5.049 -6.967 1.00 96.56 174 TRP A C 1
ATOM 1421 O O . TRP A 1 174 ? -7.200 5.283 -5.993 1.00 96.56 174 TRP A O 1
ATOM 1431 N N . ASP A 1 175 ? -6.088 6.000 -7.815 1.00 95.62 175 ASP A N 1
ATOM 1432 C CA . ASP A 1 175 ? -6.279 7.446 -7.616 1.00 95.62 175 ASP A CA 1
ATOM 1433 C C . ASP A 1 175 ? -7.663 7.865 -7.069 1.00 95.62 175 ASP A C 1
ATOM 1435 O O . ASP A 1 175 ? -7.695 8.523 -6.024 1.00 95.62 175 ASP A O 1
ATOM 1439 N N . PRO A 1 176 ? -8.810 7.446 -7.650 1.00 91.69 176 PRO A N 1
ATOM 1440 C CA . PRO A 1 176 ? -10.112 7.907 -7.163 1.00 91.69 176 PRO A CA 1
ATOM 1441 C C . PRO A 1 176 ? -10.434 7.421 -5.743 1.00 91.69 176 PRO A C 1
ATOM 1443 O O . PRO A 1 176 ? -11.032 8.158 -4.963 1.00 91.69 176 PRO A O 1
ATOM 1446 N N . LEU A 1 177 ? -10.035 6.193 -5.398 1.00 94.81 177 LEU A N 1
ATOM 1447 C CA . LEU A 1 177 ? -10.383 5.562 -4.122 1.00 94.81 177 LEU A CA 1
ATOM 1448 C C . LEU A 1 177 ? -9.366 5.885 -3.028 1.00 94.81 177 LEU A C 1
ATOM 1450 O O . LEU A 1 177 ? -9.735 6.118 -1.881 1.00 94.81 177 LEU A O 1
ATOM 1454 N N . ILE A 1 178 ? -8.079 5.915 -3.366 1.00 94.69 178 ILE A N 1
ATOM 1455 C CA . ILE A 1 178 ? -7.009 6.074 -2.379 1.00 94.69 178 ILE A CA 1
ATOM 1456 C C . ILE A 1 178 ? -7.000 7.484 -1.782 1.00 94.69 178 ILE A C 1
ATOM 1458 O O . ILE A 1 178 ? -6.785 7.648 -0.581 1.00 94.69 178 ILE A O 1
ATOM 1462 N N . VAL A 1 179 ? -7.323 8.497 -2.593 1.00 92.50 179 VAL A N 1
ATOM 1463 C CA . VAL A 1 179 ? -7.473 9.887 -2.141 1.00 92.50 179 VAL A CA 1
ATOM 1464 C C . VAL A 1 179 ? -8.726 10.046 -1.276 1.00 92.50 179 VAL A C 1
ATOM 1466 O O . VAL A 1 179 ? -8.705 10.778 -0.285 1.00 92.50 179 VAL A O 1
ATOM 1469 N N . GLU A 1 180 ? -9.808 9.334 -1.602 1.00 94.19 180 GLU A N 1
ATOM 1470 C CA . GLU A 1 180 ? -11.019 9.319 -0.781 1.00 94.19 180 GLU A CA 1
ATOM 1471 C C . GLU A 1 180 ? -10.755 8.707 0.602 1.00 94.19 180 GLU A C 1
ATOM 1473 O O . GLU A 1 180 ? -11.113 9.309 1.616 1.00 94.19 180 GLU A O 1
ATOM 1478 N N . VAL A 1 181 ? -10.081 7.554 0.662 1.00 94.62 181 VAL A N 1
ATOM 1479 C CA . VAL A 1 181 ? -9.721 6.907 1.934 1.00 94.62 181 VAL A CA 1
ATOM 1480 C C . VAL A 1 181 ? -8.761 7.779 2.746 1.00 94.62 181 VAL A C 1
ATOM 1482 O O . VAL A 1 181 ? -8.931 7.909 3.959 1.00 94.62 181 VAL A O 1
ATOM 1485 N N . LEU A 1 182 ? -7.797 8.442 2.099 1.00 93.94 182 LEU A N 1
ATOM 1486 C CA . LEU A 1 182 ? -6.901 9.379 2.778 1.00 93.94 182 LEU A CA 1
ATOM 1487 C C . LEU A 1 182 ? -7.682 10.518 3.455 1.00 93.94 182 LEU A C 1
ATOM 1489 O O . LEU A 1 182 ? -7.422 10.819 4.615 1.00 93.94 182 LEU A O 1
ATOM 1493 N N . ARG A 1 183 ? -8.674 11.105 2.771 1.00 91.81 183 ARG A N 1
ATOM 1494 C CA . ARG A 1 183 ? -9.507 12.195 3.312 1.00 91.81 183 ARG A CA 1
ATOM 1495 C C . ARG A 1 183 ? -10.463 11.735 4.417 1.00 91.81 183 ARG A C 1
ATOM 1497 O O . ARG A 1 183 ? -10.779 12.512 5.312 1.00 91.81 183 ARG A O 1
ATOM 1504 N N . ASN A 1 184 ? -10.952 10.500 4.333 1.00 94.44 184 ASN A N 1
ATOM 1505 C CA . ASN A 1 184 ? -11.969 9.969 5.245 1.00 94.44 184 ASN A CA 1
ATOM 1506 C C . ASN A 1 184 ? -11.376 9.264 6.481 1.00 94.44 184 ASN A C 1
ATOM 1508 O O . ASN A 1 184 ? -12.128 8.767 7.318 1.00 94.44 184 ASN A O 1
ATOM 1512 N N . THR A 1 185 ? -10.050 9.200 6.607 1.00 94.56 185 THR A N 1
ATOM 1513 C CA . THR A 1 185 ? -9.363 8.632 7.776 1.00 94.56 185 THR A CA 1
ATOM 1514 C C . THR A 1 185 ? -8.702 9.740 8.597 1.00 94.56 185 THR A C 1
ATOM 1516 O O . THR A 1 185 ? -8.421 10.808 8.052 1.00 94.56 185 THR A O 1
ATOM 1519 N N . PRO A 1 186 ? -8.451 9.533 9.905 1.00 92.25 186 PRO A N 1
ATOM 1520 C CA . PRO A 1 186 ? -7.808 10.547 10.739 1.00 92.25 186 PRO A CA 1
ATOM 1521 C C . PRO A 1 186 ? -6.491 11.043 10.118 1.00 92.25 186 PRO A C 1
ATOM 1523 O O . PRO A 1 186 ? -5.723 10.211 9.615 1.00 92.25 186 PRO A O 1
ATOM 1526 N N . PRO A 1 187 ? -6.232 12.365 10.121 1.00 89.44 187 PRO A N 1
ATOM 1527 C CA . PRO A 1 187 ? -5.044 12.945 9.505 1.00 89.44 187 PRO A CA 1
ATOM 1528 C C . PRO A 1 187 ? -3.774 12.497 10.230 1.00 89.44 187 PRO A C 1
ATOM 1530 O O . PRO A 1 187 ? -3.785 12.210 11.426 1.00 89.44 187 PRO A O 1
ATOM 1533 N N . GLN A 1 188 ? -2.670 12.433 9.492 1.00 88.38 188 GLN A N 1
ATOM 1534 C CA . GLN A 1 188 ? -1.353 12.072 10.005 1.00 88.38 188 GLN A CA 1
ATOM 1535 C C . GLN A 1 188 ? -0.294 13.060 9.534 1.00 88.38 188 GLN A C 1
ATOM 1537 O O . GLN A 1 188 ? -0.461 13.812 8.570 1.00 88.38 188 GLN A O 1
ATOM 1542 N N . ASN A 1 189 ? 0.847 13.016 10.216 1.00 86.00 189 ASN A N 1
ATOM 1543 C CA . ASN A 1 189 ? 1.995 13.838 9.878 1.00 86.00 189 ASN A CA 1
ATOM 1544 C C . ASN A 1 189 ? 2.431 13.581 8.426 1.00 86.00 189 ASN A C 1
ATOM 1546 O O . ASN A 1 189 ? 2.595 12.435 7.998 1.00 86.00 189 ASN A O 1
ATOM 1550 N N . ASN A 1 190 ? 2.688 14.669 7.695 1.00 89.38 190 ASN A N 1
ATOM 1551 C CA . ASN A 1 190 ? 3.129 14.683 6.295 1.00 89.38 190 ASN A CA 1
ATOM 1552 C C . ASN A 1 190 ? 2.094 14.245 5.245 1.00 89.38 190 ASN A C 1
ATOM 1554 O O . ASN A 1 190 ? 2.479 14.017 4.097 1.00 89.38 190 ASN A O 1
ATOM 1558 N N . ASP A 1 191 ? 0.803 14.174 5.576 1.00 90.44 191 ASP A N 1
ATOM 1559 C CA . ASP A 1 191 ? -0.232 13.850 4.582 1.00 90.44 191 ASP A CA 1
ATOM 1560 C C . ASP A 1 191 ? -0.276 14.844 3.420 1.00 90.44 191 ASP A C 1
ATOM 1562 O O . ASP A 1 191 ? -0.425 14.431 2.274 1.00 90.44 191 ASP A O 1
ATOM 1566 N N . GLY A 1 192 ? -0.059 16.136 3.689 1.00 88.94 192 GLY A N 1
ATOM 1567 C CA . GLY A 1 192 ? 0.004 17.159 2.642 1.00 88.94 192 GLY A CA 1
ATOM 1568 C C . GLY A 1 192 ? 1.132 16.908 1.637 1.00 88.94 192 GLY A C 1
ATOM 1569 O O . GLY A 1 192 ? 0.911 16.984 0.431 1.00 88.94 192 GLY A O 1
ATOM 1570 N N . ASN A 1 193 ? 2.320 16.527 2.121 1.00 93.94 193 ASN A N 1
ATOM 1571 C CA . ASN A 1 193 ? 3.455 16.184 1.260 1.00 93.94 193 ASN A CA 1
ATOM 1572 C C . ASN A 1 193 ? 3.165 14.910 0.461 1.00 93.94 193 ASN A C 1
ATOM 1574 O O . ASN A 1 193 ? 3.378 14.874 -0.745 1.00 93.94 193 ASN A O 1
ATOM 1578 N N . LEU A 1 194 ? 2.609 13.888 1.118 1.00 95.00 194 LEU A N 1
ATOM 1579 C CA . LEU A 1 194 ? 2.259 12.623 0.477 1.00 95.00 194 LEU A CA 1
ATOM 1580 C C . LEU A 1 194 ? 1.210 12.806 -0.629 1.00 95.00 194 LEU A C 1
ATOM 1582 O O . LEU A 1 194 ? 1.332 12.220 -1.705 1.00 95.00 194 LEU A O 1
ATOM 1586 N N . GLN A 1 195 ? 0.184 13.618 -0.370 1.00 94.50 195 GLN A N 1
ATOM 1587 C CA . GLN A 1 195 ? -0.847 13.941 -1.348 1.00 94.50 195 GLN A CA 1
ATOM 1588 C C . GLN A 1 195 ? -0.275 14.767 -2.504 1.00 94.50 195 GLN A C 1
ATOM 1590 O O . GLN A 1 195 ? -0.628 14.512 -3.653 1.00 94.50 195 GLN A O 1
ATOM 1595 N N . ASN A 1 196 ? 0.618 15.720 -2.224 1.00 95.06 196 ASN A N 1
ATOM 1596 C CA . ASN A 1 196 ? 1.299 16.495 -3.258 1.00 95.06 196 ASN A CA 1
ATOM 1597 C C . ASN A 1 196 ? 2.128 15.585 -4.177 1.00 95.06 196 ASN A C 1
ATOM 1599 O O . ASN A 1 196 ? 1.882 15.563 -5.381 1.00 95.06 196 ASN A O 1
ATOM 1603 N N . ASP A 1 197 ? 3.012 14.760 -3.607 1.00 95.38 197 ASP A N 1
ATOM 1604 C CA . ASP A 1 197 ? 3.850 13.811 -4.350 1.00 95.38 197 ASP A CA 1
ATOM 1605 C C . ASP A 1 197 ? 3.004 12.871 -5.224 1.00 95.38 197 ASP A C 1
ATOM 1607 O O . ASP A 1 197 ? 3.329 12.615 -6.387 1.00 95.38 197 ASP A O 1
ATOM 1611 N N . TRP A 1 198 ? 1.883 12.382 -4.681 1.00 96.31 198 TRP A N 1
ATOM 1612 C CA . TRP A 1 198 ? 0.926 11.567 -5.426 1.00 96.31 198 TRP A CA 1
ATOM 1613 C C . TRP A 1 198 ? 0.342 12.329 -6.621 1.00 96.31 198 TRP A C 1
ATOM 1615 O O . TRP A 1 198 ? 0.393 11.844 -7.751 1.00 96.31 198 TRP A O 1
ATOM 1625 N N . GLN A 1 199 ? -0.176 13.540 -6.398 1.00 95.31 199 GLN A N 1
ATOM 1626 C CA . GLN A 1 199 ? -0.803 14.349 -7.446 1.00 95.31 199 GLN A CA 1
ATOM 1627 C C . GLN A 1 199 ? 0.182 14.776 -8.535 1.00 95.31 199 GLN A C 1
ATOM 1629 O O . GLN A 1 199 ? -0.182 14.810 -9.713 1.00 95.31 199 GLN A O 1
ATOM 1634 N N . VAL A 1 200 ? 1.435 15.047 -8.172 1.00 94.06 200 VAL A N 1
ATOM 1635 C CA . VAL A 1 200 ? 2.516 15.319 -9.126 1.00 94.06 200 VAL A CA 1
ATOM 1636 C C . VAL A 1 200 ? 2.720 14.119 -10.053 1.00 94.06 200 VAL A C 1
ATOM 1638 O O . VAL A 1 200 ? 2.721 14.279 -11.278 1.00 94.06 200 VAL A O 1
ATOM 1641 N N . GLN A 1 201 ? 2.808 12.905 -9.500 1.00 94.38 201 GLN A N 1
ATOM 1642 C CA . GLN A 1 201 ? 2.968 11.691 -10.305 1.00 94.38 201 GLN A CA 1
ATOM 1643 C C . GLN A 1 201 ? 1.740 11.396 -11.177 1.00 94.38 201 GLN A C 1
ATOM 1645 O O . GLN A 1 201 ? 1.902 11.109 -12.362 1.00 94.38 201 GLN A O 1
ATOM 1650 N N . ILE A 1 202 ? 0.520 11.525 -10.648 1.00 95.69 202 ILE A N 1
ATOM 1651 C CA . ILE A 1 202 ? -0.720 11.331 -11.421 1.00 95.69 202 ILE A CA 1
ATOM 1652 C C . ILE A 1 202 ? -0.826 12.340 -12.568 1.00 95.69 202 ILE A C 1
ATOM 1654 O O . ILE A 1 202 ? -1.124 11.970 -13.705 1.00 95.69 202 ILE A O 1
ATOM 1658 N N . SER A 1 203 ? -0.518 13.610 -12.305 1.00 92.44 203 SER A N 1
ATOM 1659 C CA . SER A 1 203 ? -0.506 14.658 -13.331 1.00 92.44 203 SER A CA 1
ATOM 1660 C C . SER A 1 203 ? 0.505 14.352 -14.433 1.00 92.44 203 SER A C 1
ATOM 1662 O O . SER A 1 203 ? 0.209 14.530 -15.617 1.00 92.44 203 SER A O 1
ATOM 1664 N N . HIS A 1 204 ? 1.681 13.843 -14.060 1.00 89.19 204 HIS A N 1
ATOM 1665 C CA . HIS A 1 204 ? 2.689 13.403 -15.015 1.00 89.19 204 HIS A CA 1
ATOM 1666 C C . HIS A 1 204 ? 2.191 12.228 -15.870 1.00 89.19 204 HIS A C 1
ATOM 1668 O O . HIS A 1 204 ? 2.320 12.278 -17.092 1.00 89.19 204 HIS A O 1
ATOM 1674 N N . ILE A 1 205 ? 1.549 11.217 -15.276 1.00 91.50 205 ILE A N 1
ATOM 1675 C CA . ILE A 1 205 ? 0.980 10.077 -16.017 1.00 91.50 205 ILE A CA 1
ATOM 1676 C C . ILE A 1 205 ? -0.102 10.549 -17.003 1.00 91.50 205 ILE A C 1
ATOM 1678 O O . ILE A 1 205 ? -0.074 10.186 -18.182 1.00 91.50 205 ILE A O 1
ATOM 1682 N N . HIS A 1 206 ? -1.014 11.425 -16.572 1.00 90.69 206 HIS A N 1
ATOM 1683 C CA . HIS A 1 206 ? -2.022 12.011 -17.458 1.00 90.69 206 HIS A CA 1
ATOM 1684 C C . HIS A 1 206 ? -1.402 12.823 -18.601 1.00 90.69 206 HIS A C 1
ATOM 1686 O O . HIS A 1 206 ? -1.872 12.749 -19.740 1.00 90.69 206 HIS A O 1
ATOM 1692 N N . TRP A 1 207 ? -0.340 13.583 -18.324 1.00 88.62 207 TRP A N 1
ATOM 1693 C CA . TRP A 1 207 ? 0.401 14.309 -19.352 1.00 88.62 207 TRP A CA 1
ATOM 1694 C C . TRP A 1 207 ? 1.014 13.354 -20.385 1.00 88.62 207 TRP A C 1
ATOM 1696 O O . TRP A 1 207 ? 0.855 13.588 -21.584 1.00 88.62 207 TRP A O 1
ATOM 1706 N N . LEU A 1 208 ? 1.624 12.246 -19.951 1.00 86.19 208 LEU A N 1
ATOM 1707 C CA . LEU A 1 208 ? 2.169 11.226 -20.855 1.00 86.19 208 LEU A CA 1
ATOM 1708 C C . LEU A 1 208 ? 1.098 10.635 -21.768 1.00 86.19 208 LEU A C 1
ATOM 1710 O O . LEU A 1 208 ? 1.314 10.523 -22.977 1.00 86.19 208 LEU A O 1
ATOM 1714 N N . HIS A 1 209 ? -0.066 10.308 -21.207 1.00 86.56 209 HIS A N 1
ATOM 1715 C CA . HIS A 1 209 ? -1.192 9.789 -21.975 1.00 86.56 209 HIS A CA 1
ATOM 1716 C C . HIS A 1 209 ? -1.699 10.823 -22.992 1.00 86.56 209 HIS A C 1
ATOM 1718 O O . HIS A 1 209 ? -1.901 10.510 -24.164 1.00 86.56 209 HIS A O 1
ATOM 1724 N N . ARG A 1 210 ? -1.852 12.088 -22.575 1.00 86.88 210 ARG A N 1
ATOM 1725 C CA . ARG A 1 210 ? -2.319 13.181 -23.442 1.00 86.88 210 ARG A CA 1
ATOM 1726 C C . ARG A 1 210 ? -1.364 13.473 -24.599 1.00 86.88 210 ARG A C 1
ATOM 1728 O O . ARG A 1 210 ? -1.827 13.788 -25.692 1.00 86.88 210 ARG A O 1
ATOM 1735 N N . MET A 1 211 ? -0.058 13.408 -24.355 1.00 82.81 211 MET A N 1
ATOM 1736 C CA . MET A 1 211 ? 0.966 13.702 -25.361 1.00 82.81 211 MET A CA 1
ATOM 1737 C C . MET A 1 211 ? 1.313 12.490 -26.239 1.00 82.81 211 MET A C 1
ATOM 1739 O O . MET A 1 211 ? 2.119 12.622 -27.156 1.00 82.81 211 MET A O 1
ATOM 1743 N N . GLY A 1 212 ? 0.712 11.321 -25.983 1.00 82.00 212 GLY A N 1
ATOM 1744 C CA . GLY A 1 212 ? 1.001 10.087 -26.720 1.00 82.00 212 GLY A CA 1
ATOM 1745 C C . GLY A 1 212 ? 2.383 9.501 -26.419 1.00 82.00 212 GLY A C 1
ATOM 1746 O O . GLY A 1 212 ? 2.911 8.738 -27.219 1.00 82.00 212 GLY A O 1
ATOM 1747 N N . PHE A 1 213 ? 2.982 9.871 -25.284 1.00 81.75 213 PHE A N 1
ATOM 1748 C CA . PHE A 1 213 ? 4.284 9.366 -24.842 1.00 81.75 213 PHE A CA 1
ATOM 1749 C C . PHE A 1 213 ? 4.178 8.179 -23.879 1.00 81.75 213 PHE A C 1
ATOM 1751 O O . PHE A 1 213 ? 5.187 7.555 -23.556 1.00 81.75 213 PHE A O 1
ATOM 1758 N N . PHE A 1 214 ? 2.965 7.867 -23.423 1.00 80.56 214 PHE A N 1
ATOM 1759 C CA . PHE A 1 214 ? 2.669 6.638 -22.703 1.00 80.56 214 PHE A CA 1
ATOM 1760 C C . PHE A 1 214 ? 2.515 5.491 -23.707 1.00 80.56 214 PHE A C 1
ATOM 1762 O O . PHE A 1 214 ? 1.474 5.366 -24.352 1.00 80.56 214 PHE A O 1
ATOM 1769 N N . SER A 1 215 ? 3.545 4.660 -23.855 1.00 80.06 215 SER A N 1
ATOM 1770 C CA . SER A 1 215 ? 3.402 3.392 -24.569 1.00 80.06 215 SER A CA 1
ATOM 1771 C C . SER A 1 215 ? 3.150 2.278 -23.565 1.00 80.06 215 SER A C 1
ATOM 1773 O O . SER A 1 215 ? 3.917 2.097 -22.624 1.00 80.06 215 SER A O 1
ATOM 1775 N N . GLY A 1 216 ? 2.098 1.496 -23.796 1.00 81.00 216 GLY A N 1
ATOM 1776 C CA . GLY A 1 216 ? 1.858 0.251 -23.062 1.00 81.00 216 GLY A CA 1
ATOM 1777 C C . GLY A 1 216 ? 2.748 -0.907 -23.529 1.00 81.00 216 GLY A C 1
ATOM 1778 O O . GLY A 1 216 ? 2.582 -2.031 -23.063 1.00 81.00 216 GLY A O 1
ATOM 1779 N N . ILE A 1 217 ? 3.660 -0.670 -24.480 1.00 84.50 217 ILE A N 1
ATOM 1780 C CA . ILE A 1 217 ? 4.531 -1.698 -25.046 1.00 84.50 217 ILE A CA 1
ATOM 1781 C C . ILE A 1 217 ? 5.893 -1.644 -24.329 1.00 84.50 217 ILE A C 1
ATOM 1783 O O . ILE A 1 217 ? 6.589 -0.626 -24.381 1.00 84.50 217 ILE A O 1
ATOM 1787 N N . PRO A 1 218 ? 6.326 -2.733 -23.663 1.00 83.75 218 PRO A N 1
ATOM 1788 C CA . PRO A 1 218 ? 7.634 -2.792 -23.017 1.00 83.75 218 PRO A CA 1
ATOM 1789 C C . PRO A 1 218 ? 8.778 -2.424 -23.969 1.00 83.75 218 PRO A C 1
ATOM 1791 O O . PRO A 1 218 ? 8.834 -2.896 -25.101 1.00 83.75 218 PRO A O 1
ATOM 1794 N N . GLY A 1 219 ? 9.704 -1.584 -23.499 1.00 78.12 219 GLY A N 1
ATOM 1795 C CA . GLY A 1 219 ? 10.850 -1.102 -24.285 1.00 78.12 219 GLY A CA 1
ATOM 1796 C C . GLY A 1 219 ? 10.560 0.029 -25.283 1.00 78.12 219 GLY A C 1
ATOM 1797 O O . GLY A 1 219 ? 11.468 0.806 -25.573 1.00 78.12 219 GLY A O 1
ATOM 1798 N N . ASP A 1 220 ? 9.319 0.189 -25.741 1.00 82.19 220 ASP A N 1
ATOM 1799 C CA . ASP A 1 220 ? 8.902 1.275 -26.636 1.00 82.19 220 ASP A CA 1
ATOM 1800 C C . ASP A 1 220 ? 8.603 2.541 -25.828 1.00 82.19 220 ASP A C 1
ATOM 1802 O O . ASP A 1 220 ? 7.465 2.837 -25.510 1.00 82.19 220 ASP A O 1
ATOM 1806 N N . MET A 1 221 ? 9.630 3.266 -25.396 1.00 76.25 221 MET A N 1
ATOM 1807 C CA . MET A 1 221 ? 9.441 4.447 -24.550 1.00 76.25 221 MET A CA 1
ATOM 1808 C C . MET A 1 221 ? 10.092 5.672 -25.177 1.00 76.25 221 MET A C 1
ATOM 1810 O O . MET A 1 221 ? 11.269 5.628 -25.539 1.00 76.25 221 MET A O 1
ATOM 1814 N N . TYR A 1 222 ? 9.348 6.781 -25.244 1.00 70.75 222 TYR A N 1
ATOM 1815 C CA . TYR A 1 222 ? 9.876 8.057 -25.720 1.00 70.75 222 TYR A CA 1
ATOM 1816 C C . TYR A 1 222 ? 10.892 8.629 -24.721 1.00 70.75 222 TYR A C 1
ATOM 1818 O O . TYR A 1 222 ? 10.575 8.882 -23.564 1.00 70.75 222 TYR A O 1
ATOM 1826 N N . ASP A 1 223 ? 12.125 8.875 -25.160 1.00 66.31 223 ASP A N 1
ATOM 1827 C CA . ASP A 1 223 ? 13.219 9.273 -24.261 1.00 66.31 223 ASP A CA 1
ATOM 1828 C C . ASP A 1 223 ? 13.036 10.653 -23.611 1.00 66.31 223 ASP A C 1
ATOM 1830 O O . A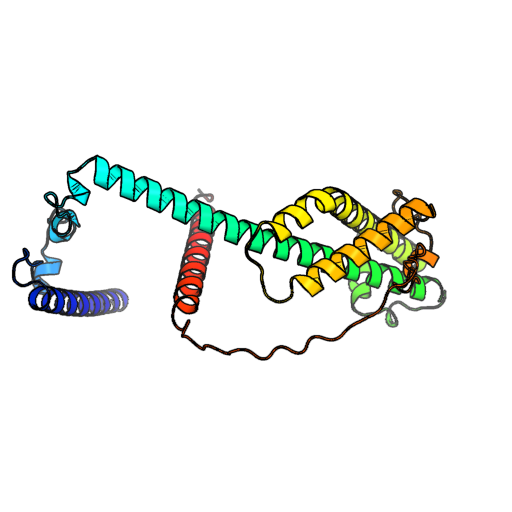SP A 1 223 ? 13.511 10.891 -22.499 1.00 66.31 223 ASP A O 1
ATOM 1834 N N . GLY A 1 224 ? 12.270 11.548 -24.245 1.00 62.44 224 GLY A N 1
ATOM 1835 C CA . GLY A 1 224 ? 11.926 12.852 -23.669 1.00 62.44 224 GLY A CA 1
ATOM 1836 C C . GLY A 1 224 ? 11.022 12.776 -22.430 1.00 62.44 224 GLY A C 1
ATOM 1837 O O . GLY A 1 224 ? 10.909 13.764 -21.708 1.00 62.44 224 GLY A O 1
ATOM 1838 N N . VAL A 1 225 ? 10.429 11.609 -22.140 1.00 61.25 225 VAL A N 1
ATOM 1839 C CA . VAL A 1 225 ? 9.616 11.335 -20.935 1.00 61.25 225 VAL A CA 1
ATOM 1840 C C . VAL A 1 225 ? 10.447 11.380 -19.653 1.00 61.25 225 VAL A C 1
ATOM 1842 O O . VAL A 1 225 ? 9.956 11.754 -18.592 1.00 61.25 225 VAL A O 1
ATOM 1845 N N . LEU A 1 226 ? 11.733 11.039 -19.738 1.00 63.12 226 LEU A N 1
ATOM 1846 C CA . LEU A 1 226 ? 12.624 10.930 -18.577 1.00 63.12 226 LEU A CA 1
ATOM 1847 C C . LEU A 1 226 ? 13.245 12.275 -18.166 1.00 63.12 226 LEU A C 1
ATOM 1849 O O . LEU A 1 226 ? 13.792 12.399 -17.067 1.00 63.12 226 LEU A O 1
ATOM 1853 N N . GLY A 1 227 ? 13.190 13.269 -19.060 1.00 51.22 227 GLY A N 1
ATOM 1854 C CA . GLY A 1 227 ? 13.806 14.590 -18.899 1.00 51.22 227 GLY A CA 1
ATOM 1855 C C . GLY A 1 227 ? 12.855 15.695 -18.430 1.00 51.22 227 GLY A C 1
ATOM 1856 O O . GLY A 1 227 ? 13.313 16.805 -18.161 1.00 51.22 227 GLY A O 1
ATOM 1857 N N . GLY A 1 228 ? 11.551 15.420 -18.328 1.00 50.16 228 GLY A N 1
ATOM 1858 C CA . GLY A 1 228 ? 10.555 16.402 -17.909 1.00 50.16 228 GLY A CA 1
ATOM 1859 C C . GLY A 1 228 ? 10.724 16.797 -16.443 1.00 50.16 228 GLY A C 1
ATOM 1860 O O . GLY A 1 228 ? 10.423 16.013 -15.544 1.00 50.16 228 GLY A O 1
ATOM 1861 N N . SER A 1 229 ? 11.194 18.024 -16.206 1.00 44.28 229 SER A N 1
ATOM 1862 C CA . SER A 1 229 ? 11.010 18.714 -14.928 1.00 44.28 229 SER A CA 1
ATOM 1863 C C . SER A 1 229 ? 9.509 18.812 -14.641 1.00 44.28 229 SER A C 1
ATOM 1865 O O . SER A 1 229 ? 8.746 19.194 -15.529 1.00 44.28 229 SER A O 1
ATOM 1867 N N . GLU A 1 230 ? 9.097 18.466 -13.421 1.00 48.41 230 GLU A N 1
ATOM 1868 C CA . GLU A 1 230 ? 7.727 18.493 -12.875 1.00 48.41 230 GLU A CA 1
ATOM 1869 C C . GLU A 1 230 ? 7.147 19.913 -12.751 1.00 48.41 230 GLU A C 1
ATOM 1871 O O . GLU A 1 230 ? 6.603 20.324 -11.731 1.00 48.41 230 GLU A O 1
ATOM 1876 N N . ARG A 1 231 ? 7.252 20.708 -13.811 1.00 41.38 231 ARG A N 1
ATOM 1877 C CA . ARG A 1 231 ? 6.564 21.986 -13.941 1.00 41.38 231 ARG A CA 1
ATOM 1878 C C . ARG A 1 231 ? 5.726 21.950 -15.201 1.00 41.38 231 ARG A C 1
ATOM 1880 O O . ARG A 1 231 ? 6.139 22.434 -16.250 1.00 41.38 231 ARG A O 1
ATOM 1887 N N . VAL A 1 232 ? 4.528 21.388 -15.082 1.00 42.16 232 VAL A N 1
ATOM 1888 C CA . VAL A 1 232 ? 3.431 21.809 -15.953 1.00 42.16 232 VAL A CA 1
ATOM 1889 C C . VAL A 1 232 ? 2.808 23.044 -15.294 1.00 42.16 232 VAL A C 1
ATOM 1891 O O . VAL A 1 232 ? 2.389 22.950 -14.141 1.00 42.16 232 VAL A O 1
ATOM 1894 N N . PRO A 1 233 ? 2.767 24.206 -15.970 1.00 38.66 233 PRO A N 1
ATOM 1895 C CA . PRO A 1 233 ? 2.031 25.368 -15.489 1.00 38.66 233 PRO A CA 1
ATOM 1896 C C . PRO A 1 233 ? 0.538 25.039 -15.407 1.00 38.66 233 PRO A C 1
ATOM 1898 O O . PRO A 1 233 ? -0.100 24.750 -16.421 1.00 38.66 233 PRO A O 1
ATOM 1901 N N . LEU A 1 234 ? -0.018 25.076 -14.200 1.00 46.97 234 LEU A N 1
ATOM 1902 C CA . LEU A 1 234 ? -1.448 25.282 -14.017 1.00 46.97 234 LEU A CA 1
ATOM 1903 C C . LEU A 1 234 ? -1.722 26.755 -14.302 1.00 46.97 234 LEU A C 1
ATOM 1905 O O . LEU A 1 234 ? -1.157 27.593 -13.615 1.00 46.97 234 LEU A O 1
ATOM 1909 N N . GLU A 1 235 ? -2.580 27.057 -15.272 1.00 38.00 235 GLU A N 1
ATOM 1910 C CA . GLU A 1 235 ? -3.447 28.240 -15.205 1.00 38.00 235 GLU A CA 1
ATOM 1911 C C . GLU A 1 235 ? -4.554 28.167 -16.272 1.00 38.00 235 GLU A C 1
ATOM 1913 O O . GLU A 1 235 ? -4.281 28.207 -17.475 1.00 38.00 235 GLU A O 1
ATOM 1918 N N . PRO A 1 236 ? -5.830 28.099 -15.865 1.00 38.94 236 PRO A N 1
ATOM 1919 C CA . PRO A 1 236 ? -6.898 28.858 -16.491 1.00 38.94 236 PRO A CA 1
ATOM 1920 C C . PRO A 1 236 ? -7.109 30.190 -15.736 1.00 38.94 236 PRO A C 1
ATOM 1922 O O . PRO A 1 236 ? -6.806 30.275 -14.546 1.00 38.94 236 PRO A O 1
ATOM 1925 N N . PRO A 1 237 ? -7.615 31.243 -16.404 1.00 36.94 237 PRO A N 1
ATOM 1926 C CA . PRO A 1 237 ? -7.573 32.601 -15.881 1.00 36.94 237 PRO A CA 1
ATOM 1927 C C . PRO A 1 237 ? -8.645 32.795 -14.809 1.00 36.94 237 PRO A C 1
ATOM 1929 O O . PRO A 1 237 ? -9.835 32.630 -15.086 1.00 36.94 237 PRO A O 1
ATOM 1932 N N . THR A 1 238 ? -8.240 33.225 -13.618 1.00 33.69 238 THR A N 1
ATOM 1933 C CA . THR A 1 238 ? -9.178 33.788 -12.642 1.00 33.69 238 THR A CA 1
ATOM 1934 C C . THR A 1 238 ? -9.050 35.312 -12.673 1.00 33.69 238 THR A C 1
ATOM 1936 O O . THR A 1 238 ? -7.941 35.827 -12.513 1.00 33.69 238 THR A O 1
ATOM 1939 N N . PRO A 1 239 ? -10.144 36.067 -12.892 1.00 36.47 239 PRO A N 1
ATOM 1940 C CA . PRO A 1 239 ? -10.141 37.504 -12.676 1.00 36.47 239 PRO A CA 1
ATOM 1941 C C . PRO A 1 239 ? -9.991 37.768 -11.180 1.00 36.47 239 PRO A C 1
ATOM 1943 O O . PRO A 1 239 ? -10.647 37.123 -10.361 1.00 36.47 239 PRO A O 1
ATOM 1946 N N . GLY A 1 240 ? -9.096 38.697 -10.859 1.00 37.16 240 GLY A N 1
ATOM 1947 C CA . GLY A 1 240 ? -8.668 38.988 -9.501 1.00 37.16 240 GLY A CA 1
ATOM 1948 C C . GLY A 1 240 ? -9.790 39.382 -8.551 1.00 37.16 240 GLY A C 1
ATOM 1949 O O . GLY A 1 240 ? -10.834 39.872 -8.971 1.00 37.16 240 GLY A O 1
ATOM 1950 N N . ASN A 1 241 ? -9.505 39.195 -7.267 1.00 32.66 241 ASN A N 1
ATOM 1951 C CA . ASN A 1 241 ? -9.993 40.027 -6.179 1.00 32.66 241 ASN A CA 1
ATOM 1952 C C . ASN A 1 241 ? -9.094 39.818 -4.952 1.00 32.66 241 ASN A C 1
ATOM 1954 O O . ASN A 1 241 ? -9.038 38.726 -4.403 1.00 32.66 241 ASN A O 1
ATOM 1958 N N . ASN A 1 242 ? -8.386 40.896 -4.616 1.00 33.44 242 ASN A N 1
ATOM 1959 C CA . ASN A 1 242 ? -8.112 41.452 -3.290 1.00 33.44 242 ASN A CA 1
ATOM 1960 C C . ASN A 1 242 ? -7.884 40.471 -2.129 1.00 33.44 242 ASN A C 1
ATOM 1962 O O . ASN A 1 242 ? -8.828 39.922 -1.565 1.00 33.44 242 ASN A O 1
ATOM 1966 N N . GLU A 1 243 ? -6.619 40.374 -1.725 1.00 33.44 243 GLU A N 1
ATOM 1967 C CA . GLU A 1 243 ? -6.210 39.984 -0.378 1.00 33.44 243 GLU A CA 1
ATOM 1968 C C . GLU A 1 243 ? -6.594 41.107 0.602 1.00 33.44 243 GLU A C 1
ATOM 1970 O O . GLU A 1 243 ? -6.224 42.265 0.398 1.00 33.44 243 GLU A O 1
ATOM 1975 N N . GLU A 1 244 ? -7.342 40.762 1.648 1.00 32.12 244 GLU A N 1
ATOM 1976 C CA . GLU A 1 244 ? -7.365 41.501 2.910 1.00 32.12 244 GLU A CA 1
ATOM 1977 C C . GLU A 1 244 ? -6.907 40.551 4.021 1.00 32.12 244 GLU A C 1
ATOM 1979 O O . GLU A 1 244 ? -7.341 39.398 4.097 1.00 32.12 244 GLU A O 1
ATOM 1984 N N . ASP A 1 245 ? -5.993 41.074 4.833 1.00 36.06 245 ASP A N 1
ATOM 1985 C CA . ASP A 1 245 ? -5.383 40.487 6.019 1.00 36.06 245 ASP A CA 1
ATOM 1986 C C . ASP A 1 245 ? -6.406 40.062 7.079 1.00 36.06 245 ASP A C 1
ATOM 1988 O O . ASP A 1 245 ? -7.357 40.796 7.351 1.00 36.06 245 ASP A O 1
ATOM 1992 N N . VAL A 1 246 ? -6.120 38.962 7.783 1.00 35.84 246 VAL A N 1
ATOM 1993 C CA . VAL A 1 246 ? -6.501 38.795 9.194 1.00 35.84 246 VAL A CA 1
ATOM 1994 C C . VAL A 1 246 ? -5.378 38.048 9.920 1.00 35.84 246 VAL A C 1
ATOM 1996 O O . VAL A 1 246 ? -5.140 36.865 9.677 1.00 35.84 246 VAL A O 1
ATOM 1999 N N . GLU A 1 247 ? -4.689 38.767 10.805 1.00 40.06 247 GLU A N 1
ATOM 2000 C CA . GLU A 1 247 ? -3.944 38.212 11.937 1.00 40.06 247 GLU A CA 1
ATOM 2001 C C . GLU A 1 247 ? -4.952 37.649 12.955 1.00 40.06 247 GLU A C 1
ATOM 2003 O O . GLU A 1 247 ? -5.926 38.333 13.272 1.00 40.06 247 GLU A O 1
ATOM 2008 N N . ASP A 1 248 ? -4.721 36.448 13.494 1.00 32.91 248 ASP A N 1
ATOM 2009 C CA . ASP A 1 248 ? -5.364 36.035 14.746 1.00 32.91 248 ASP A CA 1
ATOM 2010 C C . ASP A 1 248 ? -4.424 35.159 15.585 1.00 32.91 248 ASP A C 1
ATOM 2012 O O . ASP A 1 248 ? -3.910 34.131 15.135 1.00 32.91 248 ASP A O 1
ATOM 2016 N N . GLU A 1 249 ? -4.177 35.638 16.802 1.00 38.34 249 GLU A N 1
ATOM 2017 C CA . GLU A 1 249 ? -3.473 34.969 17.890 1.00 38.34 249 GLU A CA 1
ATOM 2018 C C . GLU A 1 249 ? -4.433 34.006 18.604 1.00 38.34 249 GLU A C 1
ATOM 2020 O O . GLU A 1 249 ? -5.591 34.348 18.835 1.00 38.34 249 GLU A O 1
ATOM 2025 N N . GLY A 1 250 ? -3.960 32.848 19.078 1.00 29.92 250 GLY A N 1
ATOM 2026 C CA . GLY A 1 250 ? -4.760 32.087 20.042 1.00 29.92 250 GLY A CA 1
ATOM 2027 C C . GLY A 1 250 ? -4.275 30.688 20.406 1.00 29.92 250 GLY A C 1
ATOM 2028 O O . GLY A 1 250 ? -4.578 29.733 19.705 1.00 29.92 250 GLY A O 1
ATOM 2029 N N . ASN A 1 251 ? -3.645 30.609 21.582 1.00 32.75 251 ASN A N 1
ATOM 2030 C CA . ASN A 1 251 ? -3.549 29.479 22.519 1.00 32.75 251 ASN A CA 1
ATOM 2031 C C . ASN A 1 251 ? -2.955 28.135 22.058 1.00 32.75 251 ASN A C 1
ATOM 2033 O O . ASN A 1 251 ? -3.628 27.277 21.493 1.00 32.75 251 ASN A O 1
ATOM 2037 N N . GLU A 1 252 ? -1.721 27.899 22.508 1.00 36.19 252 GLU A N 1
ATOM 2038 C CA . GLU A 1 252 ? -1.195 26.566 22.801 1.00 36.19 252 GLU A CA 1
ATOM 2039 C C . GLU A 1 252 ? -1.727 26.124 24.178 1.00 36.19 252 GLU A C 1
ATOM 2041 O O . GLU A 1 252 ? -1.325 26.663 25.209 1.00 36.19 252 GLU A O 1
ATOM 2046 N N . GLU A 1 253 ? -2.656 25.167 24.196 1.00 33.88 253 GLU A N 1
ATOM 2047 C CA . GLU A 1 253 ? -2.903 24.326 25.371 1.00 33.88 253 GLU A CA 1
ATOM 2048 C C . GLU A 1 253 ? -2.141 23.011 25.157 1.00 33.88 253 GLU A C 1
ATOM 2050 O O . GLU A 1 253 ? -2.454 22.222 24.263 1.00 33.88 253 GLU A O 1
ATOM 2055 N N . GLU A 1 254 ? -1.081 22.827 25.944 1.00 40.88 254 GLU A N 1
ATOM 2056 C CA . GLU A 1 254 ? -0.450 21.532 26.193 1.00 40.88 254 GLU A CA 1
ATOM 2057 C C . GLU A 1 254 ? -1.433 20.648 26.972 1.00 40.88 254 GLU A C 1
ATOM 2059 O O . GLU A 1 254 ? -2.041 21.145 27.912 1.00 40.88 254 GLU A O 1
ATOM 2064 N N . ASP A 1 255 ? -1.546 19.358 26.627 1.00 37.66 255 ASP A N 1
ATOM 2065 C CA . ASP A 1 255 ? -1.796 18.293 27.611 1.00 37.66 255 ASP A CA 1
ATOM 2066 C C . ASP A 1 255 ? -1.418 16.897 27.054 1.00 37.66 255 ASP A C 1
ATOM 2068 O O . ASP A 1 255 ? -2.011 16.368 26.115 1.00 37.66 255 ASP A O 1
ATOM 2072 N N . GLU A 1 256 ? -0.355 16.356 27.657 1.00 45.19 256 GLU A N 1
ATOM 2073 C CA . GLU A 1 256 ? -0.024 14.961 28.005 1.00 45.19 256 GLU A CA 1
ATOM 2074 C C . GLU A 1 256 ? -0.596 13.780 27.176 1.00 45.19 256 GLU A C 1
ATOM 2076 O O . GLU A 1 256 ? -1.702 13.293 27.408 1.00 45.19 256 GLU A O 1
ATOM 2081 N N . GLU A 1 257 ? 0.252 13.163 26.336 1.00 43.47 257 GLU A N 1
ATOM 2082 C CA . GLU A 1 257 ? 0.002 11.846 25.714 1.00 43.47 257 GLU A CA 1
ATOM 2083 C C . GLU A 1 257 ? 1.170 10.854 25.948 1.00 43.47 257 GLU A C 1
ATOM 2085 O O . GLU A 1 257 ? 1.672 10.215 25.028 1.00 43.47 257 GLU A O 1
ATOM 2090 N N . ASP A 1 258 ? 1.628 10.693 27.197 1.00 48.75 258 ASP A N 1
ATOM 2091 C CA . ASP A 1 258 ? 2.764 9.810 27.554 1.00 48.75 258 ASP A CA 1
ATOM 2092 C C . ASP A 1 258 ? 2.343 8.388 27.992 1.00 48.75 258 ASP A C 1
ATOM 2094 O O . ASP A 1 258 ? 2.714 7.883 29.050 1.00 48.75 258 ASP A O 1
ATOM 2098 N N . GLY A 1 259 ? 1.519 7.703 27.192 1.00 53.50 259 GLY A N 1
ATOM 2099 C CA . GLY A 1 259 ? 1.121 6.325 27.539 1.00 53.50 259 GLY A CA 1
ATOM 2100 C C . GLY A 1 259 ? 0.513 5.474 26.431 1.00 53.50 259 GLY A C 1
ATOM 2101 O O . GLY A 1 259 ? 0.540 4.246 26.516 1.00 53.50 259 GLY A O 1
ATOM 2102 N N . GLN A 1 260 ? 0.004 6.088 25.361 1.00 49.56 260 GLN A N 1
ATOM 2103 C CA . GLN A 1 260 ? -0.592 5.343 24.247 1.00 49.56 260 GLN A CA 1
ATOM 2104 C C . GLN A 1 260 ? 0.476 4.725 23.332 1.00 49.56 260 GLN A C 1
ATOM 2106 O O . GLN A 1 260 ? 0.294 3.614 22.834 1.00 49.56 260 GLN A O 1
ATOM 2111 N N . GLN A 1 261 ? 1.630 5.383 23.188 1.00 52.50 261 GLN A N 1
ATOM 2112 C CA . GLN A 1 261 ? 2.743 4.916 22.359 1.00 52.50 261 GLN A CA 1
ATOM 2113 C C . GLN A 1 261 ? 3.309 3.570 22.852 1.00 52.50 261 GLN A C 1
ATO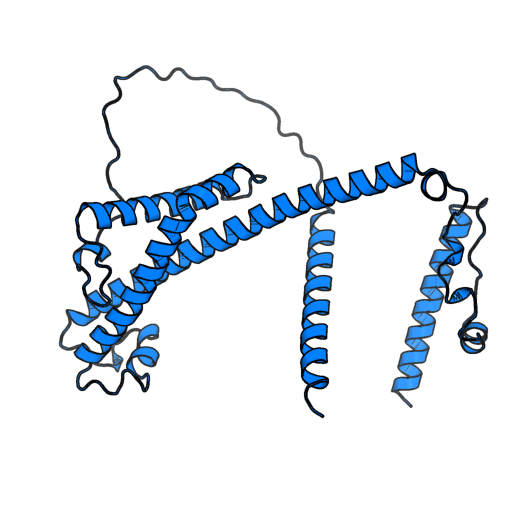M 2115 O O . GLN A 1 261 ? 3.441 2.624 22.079 1.00 52.50 261 GLN A O 1
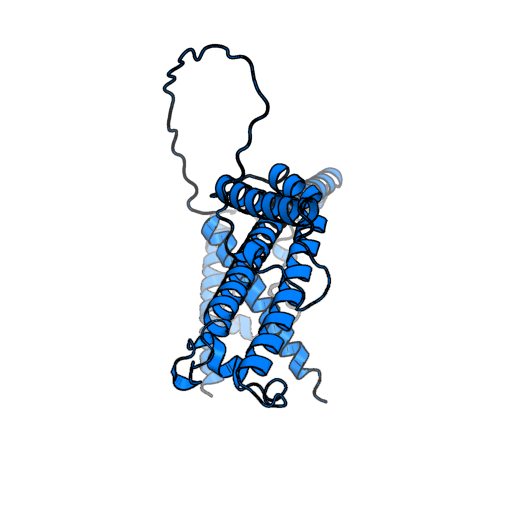ATOM 2120 N N . ALA A 1 262 ? 3.556 3.447 24.160 1.00 57.69 262 ALA A N 1
ATOM 2121 C CA . ALA A 1 262 ? 4.120 2.235 24.757 1.00 57.69 262 ALA A CA 1
ATOM 2122 C C . ALA A 1 262 ? 3.168 1.028 24.660 1.00 57.69 262 ALA A C 1
ATOM 2124 O O . ALA A 1 262 ? 3.610 -0.108 24.483 1.00 57.69 262 ALA A O 1
ATOM 2125 N N . TYR A 1 263 ? 1.855 1.268 24.737 1.00 59.66 263 TYR A N 1
ATOM 2126 C CA . TYR A 1 263 ? 0.845 0.226 24.560 1.00 59.66 263 TYR A CA 1
ATOM 2127 C C . TYR A 1 263 ? 0.784 -0.270 23.106 1.00 59.66 263 TYR A C 1
ATOM 2129 O O . TYR A 1 263 ? 0.716 -1.478 22.868 1.00 59.66 263 TYR A O 1
ATOM 2137 N N . LEU A 1 264 ? 0.862 0.644 22.129 1.00 61.06 264 LEU A N 1
ATOM 2138 C CA . LEU A 1 264 ? 0.883 0.296 20.705 1.00 61.06 264 LEU A CA 1
ATOM 2139 C C . LEU A 1 264 ? 2.143 -0.501 20.333 1.00 61.06 264 LEU A C 1
ATOM 2141 O O . LEU A 1 264 ? 2.032 -1.536 19.676 1.00 61.06 264 LEU A O 1
ATOM 2145 N N . GLU A 1 265 ? 3.314 -0.093 20.827 1.00 70.75 265 GLU A N 1
ATOM 2146 C CA . GLU A 1 265 ? 4.582 -0.804 20.601 1.00 70.75 265 GLU A CA 1
ATOM 2147 C C . GLU A 1 265 ? 4.594 -2.200 21.247 1.00 70.75 265 GLU A C 1
ATOM 2149 O O . GLU A 1 265 ? 5.112 -3.168 20.679 1.00 70.75 265 GLU A O 1
ATOM 2154 N N . GLN A 1 266 ? 3.991 -2.347 22.431 1.00 69.38 266 GLN A N 1
ATOM 2155 C CA . GLN A 1 266 ? 3.871 -3.647 23.087 1.00 69.38 266 GLN A CA 1
ATOM 2156 C C . GLN A 1 266 ? 2.929 -4.580 22.314 1.00 69.38 266 GLN A C 1
ATOM 2158 O O . GLN A 1 266 ? 3.238 -5.761 22.140 1.00 69.38 266 GLN A O 1
ATOM 2163 N N . MET A 1 267 ? 1.817 -4.055 21.798 1.00 63.34 267 MET A N 1
ATOM 2164 C CA . MET A 1 267 ? 0.866 -4.818 20.990 1.00 63.34 267 MET A CA 1
ATOM 2165 C C . MET A 1 267 ? 1.467 -5.249 19.641 1.00 63.34 267 MET A C 1
ATOM 2167 O O . MET A 1 267 ? 1.269 -6.392 19.226 1.00 63.34 267 MET A O 1
ATOM 2171 N N . GLU A 1 268 ? 2.252 -4.387 18.985 1.00 70.00 268 GLU A N 1
ATOM 2172 C CA . GLU A 1 268 ? 2.965 -4.711 17.740 1.00 70.00 268 GLU A CA 1
ATOM 2173 C C . GLU A 1 268 ? 4.007 -5.823 17.948 1.00 70.00 268 GLU A C 1
ATOM 2175 O O . GLU A 1 268 ? 4.102 -6.758 17.143 1.00 70.00 268 GLU A O 1
ATOM 2180 N N . ASN A 1 269 ? 4.732 -5.788 19.070 1.00 73.50 269 ASN A N 1
ATOM 2181 C CA . ASN A 1 269 ? 5.691 -6.832 19.431 1.00 73.50 269 ASN A CA 1
ATOM 2182 C C . ASN A 1 269 ? 5.017 -8.179 19.728 1.00 73.50 269 ASN A C 1
ATOM 2184 O O . ASN A 1 269 ? 5.519 -9.222 19.300 1.00 73.50 269 ASN A O 1
ATOM 2188 N N . VAL A 1 270 ? 3.871 -8.183 20.418 1.00 73.50 270 VAL A N 1
ATOM 2189 C CA . VAL A 1 270 ? 3.107 -9.414 20.698 1.00 73.50 270 VAL A CA 1
ATOM 2190 C C . VAL A 1 270 ? 2.559 -10.024 19.404 1.00 73.50 270 VAL A C 1
ATOM 2192 O O . VAL A 1 270 ? 2.690 -11.228 19.189 1.00 73.50 270 VAL A O 1
ATOM 2195 N N . LEU A 1 271 ? 2.013 -9.210 18.498 1.00 63.44 271 LEU A N 1
ATOM 2196 C CA . LEU A 1 271 ? 1.513 -9.687 17.204 1.00 63.44 271 LEU A CA 1
ATOM 2197 C C . LEU A 1 271 ? 2.639 -10.241 16.319 1.00 63.44 271 LEU A C 1
ATOM 2199 O O . LEU A 1 271 ? 2.492 -11.315 15.738 1.00 63.44 271 LEU A O 1
ATOM 2203 N N . SER A 1 272 ? 3.784 -9.556 16.274 1.00 69.81 272 SER A N 1
ATOM 2204 C CA . SER A 1 272 ? 4.941 -9.980 15.476 1.00 69.81 272 SER A CA 1
ATOM 2205 C C . SER A 1 272 ? 5.557 -11.283 15.987 1.00 69.81 272 SER A C 1
ATOM 2207 O O . SER A 1 272 ? 5.911 -12.152 15.193 1.00 69.81 272 SER A O 1
ATOM 2209 N N . THR A 1 273 ? 5.657 -11.450 17.308 1.00 72.31 273 THR A N 1
ATOM 2210 C CA . THR A 1 273 ? 6.176 -12.686 17.918 1.00 72.31 273 THR A CA 1
ATOM 2211 C C . THR A 1 273 ? 5.214 -13.857 17.759 1.00 72.31 273 THR A C 1
ATOM 2213 O O . THR A 1 273 ? 5.658 -14.955 17.432 1.00 72.31 273 THR A O 1
ATOM 2216 N N . THR A 1 274 ? 3.907 -13.627 17.906 1.00 72.62 274 THR A N 1
ATOM 2217 C CA . THR A 1 274 ? 2.892 -14.678 17.722 1.00 72.62 274 THR A CA 1
ATOM 2218 C C . THR A 1 274 ? 2.859 -15.165 16.272 1.00 72.62 274 THR A C 1
ATOM 2220 O O . THR A 1 274 ? 2.967 -16.361 16.032 1.00 72.62 274 THR A O 1
ATOM 2223 N N . MET A 1 275 ? 2.847 -14.254 15.289 1.00 63.50 275 MET A N 1
ATOM 2224 C CA . MET A 1 275 ? 2.887 -14.640 13.872 1.00 63.50 275 MET A CA 1
ATOM 2225 C C . MET A 1 275 ? 4.172 -15.382 13.479 1.00 63.50 275 MET A C 1
ATOM 2227 O O . MET A 1 275 ? 4.144 -16.252 12.609 1.00 63.50 275 MET A O 1
ATOM 2231 N N . LEU A 1 276 ? 5.310 -15.033 14.085 1.00 67.50 276 LEU A N 1
ATOM 2232 C CA . LEU A 1 276 ? 6.588 -15.688 13.807 1.00 67.50 276 LEU A CA 1
ATOM 2233 C C . LEU A 1 276 ? 6.640 -17.100 14.409 1.00 67.50 276 LEU A C 1
ATOM 2235 O O . LEU A 1 276 ? 7.172 -18.003 13.769 1.00 67.50 276 LEU A O 1
ATOM 2239 N N . ASN A 1 277 ? 6.036 -17.307 15.580 1.00 69.38 277 ASN A N 1
ATOM 2240 C CA . ASN A 1 277 ? 5.896 -18.633 16.181 1.00 69.38 277 ASN A CA 1
ATOM 2241 C C . ASN A 1 277 ? 4.938 -19.523 15.377 1.00 69.38 277 ASN A C 1
ATOM 2243 O O . ASN A 1 277 ? 5.303 -20.654 15.075 1.00 69.38 277 ASN A O 1
ATOM 2247 N N . ASP A 1 278 ? 3.799 -18.998 14.918 1.00 68.44 278 ASP A N 1
ATOM 2248 C CA . ASP A 1 278 ? 2.856 -19.749 14.072 1.00 68.44 278 ASP A CA 1
ATOM 2249 C C . ASP A 1 278 ? 3.495 -20.181 12.737 1.00 68.44 278 ASP A C 1
ATOM 2251 O O . ASP A 1 278 ? 3.249 -21.277 12.226 1.00 68.44 278 ASP A O 1
ATOM 2255 N N . LEU A 1 279 ? 4.372 -19.341 12.172 1.00 65.44 279 LEU A N 1
ATOM 2256 C CA . LEU A 1 279 ? 5.151 -19.672 10.975 1.00 65.44 279 LEU A CA 1
ATOM 2257 C C . LEU A 1 279 ? 6.206 -20.755 11.232 1.00 65.44 279 LEU A C 1
ATOM 2259 O O . LEU A 1 279 ? 6.491 -21.542 10.331 1.00 65.44 279 LEU A O 1
ATOM 2263 N N . ILE A 1 280 ? 6.789 -20.803 12.430 1.00 68.25 280 ILE A N 1
ATOM 2264 C CA . ILE A 1 280 ? 7.761 -21.834 12.816 1.00 68.25 280 ILE A CA 1
ATOM 2265 C C . ILE A 1 280 ? 7.042 -23.162 13.090 1.00 68.25 280 ILE A C 1
ATOM 2267 O O . ILE A 1 280 ? 7.448 -24.193 12.555 1.00 68.25 280 ILE A O 1
ATOM 2271 N N . GLU A 1 281 ? 5.931 -23.139 13.825 1.00 64.12 281 GLU A N 1
ATOM 2272 C CA . GLU A 1 281 ? 5.134 -24.330 14.145 1.00 64.12 281 GLU A CA 1
ATOM 2273 C C . GLU A 1 281 ? 4.505 -24.959 12.887 1.00 64.12 281 GLU A C 1
ATOM 2275 O O . GLU A 1 281 ? 4.508 -26.183 12.725 1.00 64.12 281 GLU A O 1
ATOM 2280 N N . GLY A 1 282 ? 4.074 -24.136 11.923 1.00 54.25 282 GLY A N 1
ATOM 2281 C CA . GLY A 1 282 ? 3.577 -24.604 10.625 1.00 54.25 282 GLY A CA 1
ATOM 2282 C C . GLY A 1 282 ? 4.646 -25.227 9.712 1.00 54.25 282 GLY A C 1
ATOM 2283 O O . GLY A 1 282 ? 4.308 -25.983 8.801 1.00 54.25 282 GLY A O 1
ATOM 2284 N N . GLN A 1 283 ? 5.936 -24.945 9.935 1.00 53.12 283 GLN A N 1
ATOM 2285 C CA . GLN A 1 283 ? 7.047 -25.565 9.196 1.00 53.12 283 GLN A CA 1
ATOM 2286 C C . GLN A 1 283 ? 7.492 -26.901 9.815 1.00 53.12 283 GLN A C 1
ATOM 2288 O O . GLN A 1 283 ? 8.035 -27.747 9.101 1.00 53.12 283 GLN A O 1
ATOM 2293 N N . GLU A 1 284 ? 7.247 -27.114 11.111 1.00 52.62 284 GLU A N 1
ATOM 2294 C CA . GLU A 1 284 ? 7.577 -28.363 11.809 1.00 52.62 284 GLU A CA 1
ATOM 2295 C C . GLU A 1 284 ? 6.484 -29.432 11.655 1.00 52.62 284 GLU A C 1
ATOM 2297 O O . GLU A 1 284 ? 6.807 -30.604 11.489 1.00 52.62 284 GLU A O 1
ATOM 2302 N N . GLN A 1 285 ? 5.204 -29.050 11.569 1.00 49.69 285 GLN A N 1
ATOM 2303 C CA . GLN A 1 285 ? 4.096 -29.995 11.330 1.00 49.69 285 GLN A CA 1
ATOM 2304 C C . GLN A 1 285 ? 3.982 -30.499 9.876 1.00 49.69 285 GLN A C 1
ATOM 2306 O O . GLN A 1 285 ? 3.174 -31.378 9.589 1.00 49.69 285 GLN A O 1
ATOM 2311 N N . GLY A 1 286 ? 4.789 -29.966 8.950 1.00 46.91 286 GLY A N 1
ATOM 2312 C CA . GLY A 1 286 ? 4.841 -30.386 7.542 1.00 46.91 286 GLY A CA 1
ATOM 2313 C C . GLY A 1 286 ? 5.961 -31.377 7.196 1.00 46.91 286 GLY A C 1
ATOM 2314 O O . GLY A 1 286 ? 6.166 -31.666 6.016 1.00 46.91 286 GLY A O 1
ATOM 2315 N N . ARG A 1 287 ? 6.722 -31.862 8.188 1.00 49.62 287 ARG A N 1
ATOM 2316 C CA . ARG A 1 287 ? 7.762 -32.890 8.021 1.00 49.62 287 ARG A CA 1
ATOM 2317 C C . ARG A 1 287 ? 7.470 -34.105 8.900 1.00 49.62 287 ARG A C 1
ATOM 2319 O O . ARG A 1 287 ? 8.203 -34.354 9.845 1.00 49.62 287 ARG A O 1
ATOM 2326 N N . ASP A 1 288 ? 6.434 -34.847 8.537 1.00 43.03 288 ASP A N 1
ATOM 2327 C CA . ASP A 1 288 ? 6.306 -36.291 8.775 1.00 43.03 288 ASP A CA 1
ATOM 2328 C C . ASP A 1 288 ? 5.535 -36.922 7.604 1.00 43.03 288 ASP A C 1
ATOM 2330 O O . ASP A 1 288 ? 4.504 -36.341 7.188 1.00 43.03 288 ASP A O 1
#

Secondary structure (DSSP, 8-state):
-HHHHHHHHHHHHHHHHHHHHHHHHHHH-TTSPPPPP--HHHHHH--TT-GGGSGGGG--TTSHHHH-HHHHHHHHHHHHHHHHHHHHHHHHHHHHHHHHHHHHHHHHHHHHHHHHHHHHH-TT--GGGS-TTTHHHHT-HHHHTSSSHHHHHHHHHHHHHHHHHHHHHHHHHHHHHHHHHHHHS---TTHHHHHHHHHHHHHHHHHHHHHT----STT---GGGGS--S-PPP-PPPPP------------------SHHHHHHHHHHHHHHHHHHHHHHHHHTT--

pLDDT: mean 77.76, std 18.21, range [29.92, 97.75]

Sequence (288 aa):
MALLHKHAEQLRTVLESYTKQVLKYIADYPTQPAPRIIQYADLLELPSDDPFWSDGFFSDSNEAWAIDLTTQQGIRHLACMNRGNEEIRRLGWETRRAMRWVINRHNKLKTNIKLLFELSVDQQTMVDNLPELLRPLVGHPYVLANTSLSDRLQCIRSILHSAYIEIMDLQLGWDPLIVEVLRNTPPQNNDGNLQNDWQVQISHIHWLHRMGFFSGIPGDMYDGVLGGSERVPLEPPTPGNNEEDVEDEGNEEEDEEDGQQAYLEQMENVLSTTMLNDLIEGQEQGRD

Foldseek 3Di:
DVVVVVVLVVVQVVLVVVQVVQVVCCVVCVPADGDDRDDSVRVVVDDPPDCNVPPVSPPPCPDCCNPPPVNVVVVVVVVVVVVVLVVLQVLLVVLLVVLVVLLVLLVVLLVVLLLLVVVLVVVPDDLVNDPPVCNVQCVDPVLVVDDDSNSSSLVVSLVSLLVNLVSLVVLVVCVVPSVVSNVSGDDDPCSVVSVVSSVLSNVLSVVCVVVVQDDNHRSPGDSVSSVDDSDDDDDDDDDDDDDDDDDDDDDDDDDDDPPPVVVVVVVVVVVVVVVVVVVVVVVVVPPD

Organism: NCBI:txid56615